Protein AF-A0A8T4ZFT3-F1 (afdb_monomer)

Sequence (222 aa):
MSFSDVLRREADRIWQAIFHHPFILELSDGTLPLEKFKFYIRQDYIFLHEFCRALAVSGSKVEDQKELKQFSEFLYNTVNVEVESEEELANMLGMSPSELREAKPSPTNYAYTRHLLASAYADSVGGFMASIMPCVQSYMEIGERLKSSINLRRNPIYERWASTYWGKEYSELVYRRRTMLDALAEKAGEAELDLMRRRYIISSKYEFMFWEMAYNLEEWPI

Radius of gyration: 16.98 Å; Cα contacts (8 Å, |Δi|>4): 245; chains: 1; bounding box: 42×42×48 Å

Nearest PDB structures (foldseek):
  1udd-assembly1_D  TM=9.424E-01  e=2.523E-14  Pyrococcus horikoshii OT3
  2gm7-assembly1_C  TM=9.405E-01  e=9.013E-14  Pyrobaculum aerophilum str. IM2
  3ibx-assembly1_A-2  TM=9.527E-01  e=6.368E-13  Helicobacter pylori
  2rd3-assembly1_A  TM=9.593E-01  e=1.897E-12  unclassified
  3mvu-assembly1_A  TM=9.288E-01  e=7.765E-12  Ruegeria sp. TM1040

Mean predicted aligned error: 2.62 Å

Foldseek 3Di:
DFLLVVLCVVQVVLLVLLLPPPLLVCLLQVNQPLQLVLLLLLLVLVLLVLVLVLLVLQLVQDDDPVVNVLSVVVSCCSVPPVNVLSVVLNVVSVHDPVNSVPDDHFPLSVVLSVLLNCQSNPHHSLLNLLLCLLVLVSLLVSLVVSVPRPNSVVPPSSCSVSVVNPDPVSVVSSVVSSVVSRVVVVVDDPVNSVSSSVSNNVNSNSSSVSSVCSSVVGHDPD

Structure (mmCIF, N/CA/C/O backbone):
data_AF-A0A8T4ZFT3-F1
#
_entry.id   AF-A0A8T4ZFT3-F1
#
loop_
_atom_site.group_PDB
_atom_site.id
_atom_site.type_symbol
_atom_site.label_atom_id
_atom_site.label_alt_id
_atom_site.label_comp_id
_atom_site.label_asym_id
_atom_site.label_entity_id
_atom_site.label_seq_id
_atom_site.pdbx_PDB_ins_code
_atom_site.Cartn_x
_atom_site.Cartn_y
_atom_site.Cartn_z
_atom_site.occupancy
_atom_site.B_iso_or_equiv
_atom_site.auth_seq_id
_atom_site.auth_comp_id
_atom_site.auth_asym_id
_atom_site.auth_atom_id
_atom_site.pdbx_PDB_model_num
ATOM 1 N N . MET A 1 1 ? 0.750 13.247 -21.156 1.00 82.50 1 MET A N 1
ATOM 2 C CA . MET A 1 1 ? 0.160 12.462 -20.054 1.00 82.50 1 MET A CA 1
ATOM 3 C C . MET A 1 1 ? 1.204 11.436 -19.683 1.00 82.50 1 MET A C 1
ATOM 5 O O . MET A 1 1 ? 1.696 10.792 -20.606 1.00 82.50 1 MET A O 1
ATOM 9 N N . SER A 1 2 ? 1.633 11.382 -18.423 1.00 96.75 2 SER A N 1
ATOM 10 C CA . SER A 1 2 ? 2.673 10.427 -18.024 1.00 96.75 2 SER A CA 1
ATOM 11 C C . SER A 1 2 ? 2.116 9.000 -17.997 1.00 96.75 2 SER A C 1
ATOM 13 O O . SER A 1 2 ? 0.903 8.799 -18.111 1.00 96.75 2 SER A O 1
ATOM 15 N N . PHE A 1 3 ? 2.976 7.988 -17.887 1.00 98.31 3 PHE A N 1
ATOM 16 C CA . PHE A 1 3 ? 2.511 6.603 -17.845 1.00 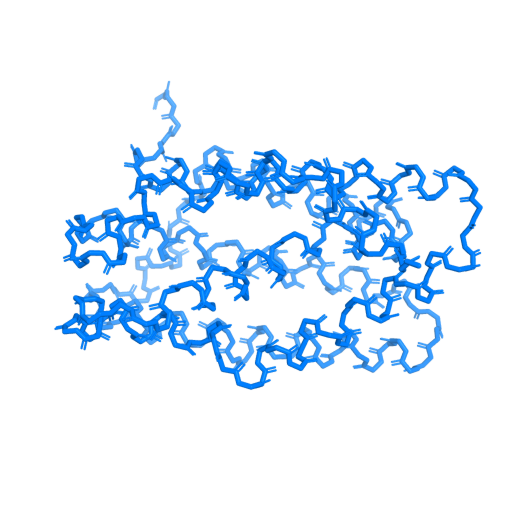98.31 3 PHE A CA 1
ATOM 17 C C . PHE A 1 3 ? 1.695 6.331 -16.573 1.00 98.31 3 PHE A C 1
ATOM 19 O O . PHE A 1 3 ? 0.639 5.707 -16.637 1.00 98.31 3 PHE A O 1
ATOM 26 N N . SER A 1 4 ? 2.104 6.888 -15.434 1.00 98.00 4 SER A N 1
ATOM 27 C CA . SER A 1 4 ? 1.370 6.825 -14.171 1.00 98.00 4 SER A CA 1
ATOM 28 C C . SER A 1 4 ? -0.022 7.465 -14.268 1.00 98.00 4 SER A C 1
ATOM 30 O O . SER A 1 4 ? -0.979 6.905 -13.730 1.00 98.00 4 SER A O 1
ATOM 32 N N . ASP A 1 5 ? -0.181 8.565 -15.018 1.00 98.00 5 ASP A N 1
ATOM 33 C CA . ASP A 1 5 ? -1.502 9.146 -15.312 1.00 98.00 5 ASP A CA 1
ATOM 34 C C . ASP A 1 5 ? -2.380 8.193 -16.144 1.00 98.00 5 ASP A C 1
ATOM 36 O O . ASP A 1 5 ? -3.580 8.069 -15.890 1.00 98.00 5 ASP A O 1
ATOM 40 N N . VAL A 1 6 ? -1.795 7.515 -17.144 1.00 98.44 6 VAL A N 1
ATOM 41 C CA . VAL A 1 6 ? -2.502 6.519 -17.971 1.00 98.44 6 VAL A CA 1
ATOM 42 C C . VAL A 1 6 ? -3.022 5.385 -17.089 1.00 98.44 6 VAL A C 1
ATOM 44 O O . VAL A 1 6 ? -4.218 5.100 -17.121 1.00 98.44 6 VAL A O 1
ATOM 47 N N . LEU A 1 7 ? -2.159 4.797 -16.255 1.00 98.56 7 LEU A N 1
ATOM 48 C CA . LEU A 1 7 ? -2.522 3.707 -15.344 1.00 98.56 7 LEU A CA 1
ATOM 49 C C . LEU A 1 7 ? -3.657 4.102 -14.394 1.00 98.56 7 LEU A C 1
ATOM 51 O O . LEU A 1 7 ? -4.650 3.383 -14.262 1.00 98.56 7 LEU A O 1
ATOM 55 N N . ARG A 1 8 ? -3.546 5.281 -13.773 1.00 98.38 8 ARG A N 1
ATOM 56 C CA . ARG A 1 8 ? -4.569 5.806 -12.863 1.00 98.38 8 ARG A CA 1
ATOM 57 C C . ARG A 1 8 ? -5.912 6.010 -13.563 1.00 98.38 8 ARG A C 1
ATOM 59 O O . ARG A 1 8 ? -6.959 5.750 -12.966 1.00 98.38 8 ARG A O 1
ATOM 66 N N . ARG A 1 9 ? -5.895 6.472 -14.817 1.00 98.38 9 ARG A N 1
ATOM 67 C CA . ARG A 1 9 ? -7.103 6.654 -15.632 1.00 98.38 9 ARG A CA 1
ATOM 68 C C . ARG A 1 9 ? -7.735 5.319 -16.020 1.00 98.38 9 ARG A C 1
ATOM 70 O O . ARG A 1 9 ? -8.953 5.191 -15.964 1.00 98.38 9 ARG A O 1
ATOM 77 N N . GLU A 1 10 ? -6.933 4.326 -16.391 1.00 98.50 10 GLU A N 1
ATOM 78 C CA . GLU A 1 10 ? -7.413 2.974 -16.706 1.00 98.50 10 GLU A CA 1
ATOM 79 C C . GLU A 1 10 ? -8.045 2.290 -15.481 1.00 98.50 10 GLU A C 1
ATOM 81 O O . GLU A 1 10 ? -9.042 1.578 -15.609 1.00 98.50 10 GLU A O 1
ATOM 86 N N . ALA A 1 11 ? -7.515 2.552 -14.284 1.00 98.56 11 ALA A N 1
ATOM 87 C CA . ALA A 1 11 ? -8.040 2.026 -13.027 1.00 98.56 11 ALA A CA 1
ATOM 88 C C . ALA A 1 11 ? -9.233 2.816 -12.458 1.00 98.56 11 ALA A C 1
ATOM 90 O O . ALA A 1 11 ? -9.761 2.431 -11.413 1.00 98.56 11 ALA A O 1
ATOM 91 N N . ASP A 1 12 ? -9.681 3.897 -13.110 1.00 98.44 12 ASP A N 1
ATOM 92 C CA . ASP A 1 12 ? -10.567 4.886 -12.485 1.00 98.44 12 ASP A CA 1
ATOM 93 C C . ASP A 1 12 ? -11.855 4.283 -11.926 1.00 98.44 12 ASP A C 1
ATOM 95 O O . ASP A 1 12 ? -12.217 4.567 -10.790 1.00 98.44 12 ASP A O 1
ATOM 99 N N . ARG A 1 13 ? -12.491 3.354 -12.647 1.00 98.62 13 ARG A N 1
ATOM 100 C CA . ARG A 1 13 ? -13.700 2.676 -12.155 1.00 98.62 13 ARG A CA 1
ATOM 101 C C . ARG A 1 13 ? -13.488 1.978 -10.804 1.00 98.62 13 ARG A C 1
ATOM 103 O O . ARG A 1 13 ? -14.393 1.986 -9.975 1.00 98.62 13 ARG A O 1
ATOM 110 N N . ILE A 1 14 ? -12.325 1.362 -10.591 1.00 98.75 14 ILE A N 1
ATOM 111 C CA . ILE A 1 14 ? -11.994 0.674 -9.335 1.00 98.75 14 ILE A CA 1
ATOM 112 C C . ILE A 1 14 ? -11.744 1.708 -8.234 1.00 98.75 14 ILE A C 1
ATOM 114 O O . ILE A 1 14 ? -12.243 1.566 -7.124 1.00 98.75 14 ILE A O 1
ATOM 118 N N . TRP A 1 15 ? -11.038 2.787 -8.559 1.00 98.56 15 TRP A N 1
ATOM 119 C CA . TRP A 1 15 ? -10.732 3.859 -7.616 1.00 98.56 15 TRP A CA 1
ATOM 120 C C . TRP A 1 15 ? -11.981 4.617 -7.172 1.00 98.56 15 TRP A C 1
ATOM 122 O O . TRP A 1 15 ? -12.141 4.899 -5.990 1.00 98.56 15 TRP A O 1
ATOM 132 N N . GLN A 1 16 ? -12.925 4.866 -8.083 1.00 98.62 16 GLN A N 1
ATOM 133 C CA . GLN A 1 16 ? -14.234 5.394 -7.707 1.00 98.62 16 GLN A CA 1
ATOM 134 C C . GLN A 1 16 ? -14.965 4.442 -6.754 1.00 98.62 16 GLN A C 1
ATOM 136 O O . GLN A 1 16 ? -15.569 4.915 -5.797 1.00 98.62 16 GLN A O 1
ATOM 141 N N . ALA A 1 17 ? -14.882 3.123 -6.954 1.00 98.69 17 ALA A N 1
ATOM 142 C CA . ALA A 1 17 ? -15.471 2.166 -6.017 1.00 98.69 17 ALA A CA 1
ATOM 143 C C . ALA A 1 17 ? -14.799 2.219 -4.633 1.00 98.69 17 ALA A C 1
ATOM 145 O O . ALA A 1 17 ? -15.505 2.179 -3.632 1.00 98.69 17 ALA A O 1
ATOM 146 N N . ILE A 1 18 ? -13.473 2.390 -4.570 1.00 98.62 18 ILE A N 1
ATOM 147 C CA . ILE A 1 18 ? -12.732 2.602 -3.315 1.00 98.62 18 ILE A CA 1
ATOM 148 C C . ILE A 1 18 ? -13.229 3.864 -2.597 1.00 98.62 18 ILE A C 1
ATOM 150 O O . ILE A 1 18 ? -13.574 3.813 -1.421 1.00 98.62 18 ILE A O 1
ATOM 154 N N . PHE A 1 19 ? -13.323 4.994 -3.301 1.00 98.19 19 PHE A N 1
ATOM 155 C CA . PHE A 1 19 ? -13.727 6.267 -2.689 1.00 98.19 19 PHE A CA 1
ATOM 156 C C . PHE A 1 19 ? -15.165 6.276 -2.169 1.00 98.19 19 PHE A C 1
ATOM 158 O O . PHE A 1 19 ? -15.464 7.009 -1.231 1.00 98.19 19 PHE A O 1
ATOM 165 N N . HIS A 1 20 ? -16.045 5.479 -2.773 1.00 98.38 20 HIS A N 1
ATOM 166 C CA . HIS A 1 20 ? -17.440 5.337 -2.352 1.00 98.38 20 HIS A CA 1
ATOM 167 C C . HIS A 1 20 ? -17.669 4.093 -1.483 1.00 98.38 20 HIS A C 1
ATOM 169 O O . HIS A 1 20 ? -18.816 3.742 -1.206 1.00 98.38 20 HIS A O 1
ATOM 175 N N . HIS A 1 21 ? -16.603 3.408 -1.064 1.00 98.81 21 HIS A N 1
ATOM 176 C CA . HIS A 1 21 ? -16.721 2.212 -0.248 1.00 98.81 21 HIS A CA 1
ATOM 177 C C . HIS A 1 21 ? -17.250 2.571 1.156 1.00 98.81 21 HIS A C 1
ATOM 179 O O . HIS A 1 21 ? -16.766 3.544 1.748 1.00 98.81 21 HIS A O 1
ATOM 185 N N . PRO A 1 22 ? -18.185 1.789 1.737 1.00 98.75 22 PRO A N 1
ATOM 186 C CA . PRO A 1 22 ? -18.773 2.078 3.048 1.00 98.75 22 PRO A CA 1
ATOM 187 C C . PRO A 1 22 ? -17.747 2.323 4.155 1.00 98.75 22 PRO A C 1
ATOM 189 O O . PRO A 1 22 ? -17.917 3.243 4.944 1.00 98.75 22 PRO A O 1
ATOM 192 N N . PHE A 1 23 ? -16.637 1.576 4.164 1.00 98.75 23 PHE A N 1
ATOM 193 C CA . PHE A 1 23 ? -15.545 1.797 5.119 1.00 98.75 23 PHE A CA 1
ATOM 194 C C . PHE A 1 23 ? -15.033 3.248 5.098 1.00 98.75 23 PHE A C 1
ATOM 196 O O . PHE A 1 23 ? -14.901 3.862 6.151 1.00 98.75 23 PHE A O 1
ATOM 203 N N . ILE A 1 24 ? -14.779 3.811 3.911 1.00 98.31 24 ILE A N 1
ATOM 204 C CA . ILE A 1 24 ? -14.227 5.165 3.748 1.00 98.31 24 ILE A CA 1
ATOM 205 C C . ILE A 1 24 ? -15.272 6.228 4.092 1.00 98.31 24 ILE A C 1
ATOM 207 O O . ILE A 1 24 ? -14.959 7.209 4.768 1.00 98.31 24 ILE A O 1
ATOM 211 N N . LEU A 1 25 ? -16.518 6.029 3.655 1.00 98.31 25 LEU A N 1
ATOM 212 C CA . LEU A 1 25 ? -17.609 6.967 3.924 1.00 98.31 25 LEU A CA 1
ATOM 213 C C . LEU A 1 25 ? -17.939 7.025 5.420 1.00 98.31 25 LEU A C 1
ATOM 215 O O . LEU A 1 25 ? -17.994 8.106 5.999 1.00 98.31 25 LEU A O 1
ATOM 219 N N . GLU A 1 26 ? -18.070 5.874 6.077 1.00 98.44 26 GLU A N 1
ATOM 220 C CA . GLU A 1 26 ? -18.332 5.807 7.517 1.00 98.44 26 GLU A CA 1
ATOM 221 C C . GLU A 1 26 ? -17.138 6.304 8.347 1.00 98.44 26 GLU A C 1
ATOM 223 O O . GLU A 1 26 ? -17.333 6.908 9.405 1.00 98.44 26 GLU A O 1
ATOM 228 N N . LEU A 1 27 ? -15.898 6.102 7.877 1.00 97.69 27 LEU A N 1
ATOM 229 C CA . LEU A 1 27 ? -14.704 6.683 8.500 1.00 97.69 27 LEU A CA 1
ATOM 230 C C . LEU A 1 27 ? -14.756 8.215 8.429 1.00 97.69 27 LEU A C 1
ATOM 232 O O . LEU A 1 27 ? -14.559 8.888 9.443 1.00 97.69 27 LEU A O 1
ATOM 236 N N . SER A 1 28 ? -15.078 8.762 7.250 1.00 97.19 28 SER A N 1
ATOM 237 C CA . SER A 1 28 ? -15.286 10.199 7.038 1.00 97.19 28 SER A CA 1
ATOM 238 C C . SER A 1 28 ? -16.370 10.755 7.958 1.00 97.19 28 SER A C 1
ATOM 240 O O . SER A 1 28 ? -16.197 11.819 8.551 1.00 97.19 28 SER A O 1
ATOM 242 N N . ASP A 1 29 ? -17.476 10.037 8.113 1.00 96.88 29 ASP A N 1
ATOM 243 C CA . ASP A 1 29 ? -18.600 10.465 8.943 1.00 96.88 29 ASP A CA 1
ATOM 244 C C . ASP A 1 29 ? -18.379 10.216 10.441 1.00 96.88 29 ASP A C 1
ATOM 246 O O . ASP A 1 29 ? -19.199 10.630 11.261 1.00 96.88 29 ASP A O 1
ATOM 250 N N . GLY A 1 30 ? -17.270 9.577 10.824 1.00 96.12 30 GLY A N 1
ATOM 251 C CA . GLY A 1 30 ? -16.967 9.221 12.210 1.00 96.12 30 GLY A CA 1
ATOM 252 C C . GLY A 1 30 ? -17.878 8.128 12.780 1.00 96.12 30 GLY A C 1
ATOM 253 O O . GLY A 1 30 ? -17.922 7.953 13.996 1.00 96.12 30 GLY A O 1
ATOM 254 N N . THR A 1 31 ? -18.605 7.410 11.923 1.00 97.75 31 THR A N 1
ATOM 255 C CA . THR A 1 31 ? -19.608 6.397 12.286 1.00 97.75 31 THR A CA 1
ATOM 256 C C . THR A 1 31 ? -19.119 4.964 12.100 1.00 97.75 31 THR A C 1
ATOM 258 O O . THR A 1 31 ? -19.782 4.047 12.587 1.00 97.75 31 THR A O 1
ATOM 261 N N . LEU A 1 32 ? -17.959 4.763 11.459 1.00 98.56 32 LEU A N 1
ATOM 262 C CA . LEU A 1 32 ? -17.368 3.438 11.260 1.00 98.56 32 LEU A CA 1
ATOM 263 C C . LEU A 1 32 ? -17.263 2.706 12.608 1.00 98.56 32 LEU A C 1
ATOM 265 O O . LEU A 1 32 ? -16.676 3.257 13.547 1.00 98.56 32 LEU A O 1
ATOM 269 N N . PRO A 1 33 ? -17.784 1.472 12.734 1.00 98.38 33 PRO A N 1
ATOM 270 C CA . PRO A 1 33 ? -17.611 0.680 13.942 1.00 98.38 33 PRO A CA 1
ATOM 271 C C . PRO A 1 33 ? -16.133 0.454 14.270 1.00 98.38 33 PRO A C 1
ATOM 273 O O . PRO A 1 33 ? -15.362 -0.013 13.429 1.00 98.38 33 PRO A O 1
ATOM 276 N N . LEU A 1 34 ? -15.752 0.719 15.522 1.00 97.38 34 LEU A N 1
ATOM 277 C CA . LEU A 1 34 ? -14.355 0.662 15.959 1.00 97.38 34 LEU A CA 1
ATOM 278 C C . LEU A 1 34 ? -13.705 -0.711 15.723 1.00 97.38 34 LEU A C 1
ATOM 280 O O . LEU A 1 34 ? -12.522 -0.776 15.411 1.00 97.38 34 LEU A O 1
ATOM 284 N N . GLU A 1 35 ? -14.463 -1.805 15.823 1.00 98.06 35 GLU A N 1
ATOM 285 C CA . GLU A 1 35 ? -13.936 -3.154 15.573 1.00 98.06 35 GLU A CA 1
ATOM 286 C C . GLU A 1 35 ? -13.509 -3.373 14.114 1.00 98.06 35 GLU A C 1
ATOM 288 O O . GLU A 1 35 ? -12.498 -4.028 13.874 1.00 98.06 35 GLU A O 1
ATOM 293 N N . LYS A 1 36 ? -14.196 -2.756 13.139 1.00 98.62 36 LYS A N 1
ATOM 294 C CA . LYS A 1 36 ? -13.773 -2.779 11.726 1.00 98.62 36 LYS A CA 1
ATOM 295 C C . LYS A 1 36 ? -12.468 -2.017 11.533 1.00 98.62 36 LYS A C 1
ATOM 297 O O . LYS A 1 36 ? -11.583 -2.475 10.817 1.00 98.62 36 LYS A O 1
ATOM 302 N N . PHE A 1 37 ? -12.322 -0.886 12.222 1.00 98.38 37 PHE A N 1
ATOM 303 C CA . PHE A 1 37 ? -11.084 -0.115 12.191 1.00 98.38 37 PHE A CA 1
ATOM 304 C C . PHE A 1 37 ? -9.925 -0.865 12.862 1.00 98.38 37 PHE A C 1
ATOM 306 O O . PHE A 1 37 ? -8.852 -0.980 12.284 1.00 98.38 37 PHE A O 1
ATOM 313 N N . LYS A 1 38 ? -10.139 -1.471 14.036 1.00 98.00 38 LYS A N 1
ATOM 314 C CA . LYS A 1 38 ? -9.130 -2.325 14.685 1.00 98.00 38 LYS A CA 1
ATOM 315 C C . LYS A 1 38 ? -8.720 -3.502 13.806 1.00 98.00 38 LYS A C 1
ATOM 317 O O . LYS A 1 38 ? -7.540 -3.829 13.746 1.00 98.00 38 LYS A O 1
ATOM 322 N N . PHE A 1 39 ? -9.679 -4.141 13.136 1.00 98.38 39 PHE A N 1
ATOM 323 C CA . PHE A 1 39 ? -9.387 -5.210 12.187 1.00 98.38 39 PHE A CA 1
ATOM 324 C C . PHE A 1 39 ? -8.515 -4.705 11.035 1.00 98.38 39 PHE A C 1
ATOM 326 O O . PHE A 1 39 ? -7.507 -5.339 10.733 1.00 98.38 39 PHE A O 1
ATOM 333 N N . TYR A 1 40 ? -8.864 -3.557 10.442 1.00 98.56 40 TYR A N 1
ATOM 334 C CA . TYR A 1 40 ? -8.059 -2.905 9.409 1.00 98.56 40 TYR A CA 1
ATOM 335 C C . TYR A 1 40 ? -6.608 -2.704 9.878 1.00 98.56 40 TYR A C 1
ATOM 337 O O . TYR A 1 40 ? -5.708 -3.215 9.224 1.00 98.56 40 TYR A O 1
ATOM 345 N N . ILE A 1 41 ? -6.389 -2.095 11.050 1.00 97.81 41 ILE A N 1
ATOM 346 C CA . ILE A 1 41 ? -5.046 -1.825 11.604 1.00 97.81 41 ILE A CA 1
ATOM 347 C C . ILE A 1 41 ? -4.231 -3.115 11.795 1.00 97.81 41 ILE A C 1
ATOM 349 O O . ILE A 1 41 ? -3.056 -3.191 11.448 1.00 97.81 41 ILE A O 1
ATOM 353 N N . ARG A 1 42 ? -4.854 -4.194 12.293 1.00 97.62 42 ARG A N 1
ATOM 354 C CA . ARG A 1 42 ? -4.172 -5.498 12.420 1.00 97.62 42 ARG A CA 1
ATOM 355 C C . ARG A 1 42 ? -3.741 -6.049 11.061 1.00 97.62 42 ARG A C 1
ATOM 357 O O . ARG A 1 42 ? -2.659 -6.617 10.947 1.00 97.62 42 ARG A O 1
ATOM 364 N N . GLN A 1 43 ? -4.598 -5.936 10.048 1.00 98.50 43 GLN A N 1
ATOM 365 C CA . GLN A 1 43 ? -4.284 -6.425 8.708 1.00 98.50 43 GLN A CA 1
ATOM 366 C C . GLN A 1 43 ? -3.242 -5.541 8.014 1.00 98.50 43 GLN A C 1
ATOM 368 O O . GLN A 1 43 ? -2.348 -6.078 7.359 1.00 98.50 43 GLN A O 1
ATOM 373 N N . ASP A 1 44 ? -3.310 -4.225 8.190 1.00 97.75 44 ASP A N 1
ATOM 374 C CA . ASP A 1 44 ? -2.356 -3.273 7.618 1.00 97.75 44 ASP A CA 1
ATOM 375 C C . ASP A 1 44 ? -0.959 -3.459 8.225 1.00 97.75 44 ASP A C 1
ATOM 377 O O . ASP A 1 44 ? 0.029 -3.542 7.501 1.00 97.75 44 ASP A O 1
ATOM 381 N N . TYR A 1 45 ? -0.872 -3.727 9.534 1.00 97.19 45 TYR A N 1
ATOM 382 C CA . TYR A 1 45 ? 0.379 -4.138 10.176 1.00 97.19 45 TYR A CA 1
ATOM 383 C C . TYR A 1 45 ? 1.020 -5.350 9.478 1.00 97.19 45 TYR A C 1
ATOM 385 O O . TYR A 1 45 ? 2.192 -5.312 9.099 1.00 97.19 45 TYR A O 1
ATOM 393 N N . ILE A 1 46 ? 0.255 -6.424 9.244 1.00 97.44 46 ILE A N 1
ATOM 394 C CA . ILE A 1 46 ? 0.751 -7.621 8.539 1.00 97.44 46 ILE A CA 1
ATOM 395 C C . ILE A 1 46 ? 1.166 -7.277 7.103 1.00 97.44 46 ILE A C 1
ATOM 397 O O . ILE A 1 46 ? 2.206 -7.747 6.629 1.00 97.44 46 ILE A O 1
ATOM 401 N N . PHE A 1 47 ? 0.366 -6.457 6.418 1.00 98.44 47 PHE A N 1
ATOM 402 C CA . PHE A 1 47 ? 0.639 -6.016 5.057 1.00 98.44 47 PHE A CA 1
ATOM 403 C C . PHE A 1 47 ? 1.977 -5.273 4.979 1.00 98.44 47 PHE A C 1
ATOM 405 O O . PHE A 1 47 ? 2.811 -5.638 4.151 1.00 98.44 47 PHE A O 1
ATOM 412 N N . LEU A 1 48 ? 2.235 -4.318 5.879 1.00 97.12 48 LEU A N 1
ATOM 413 C CA . LEU A 1 48 ? 3.470 -3.529 5.924 1.00 97.12 48 LEU A CA 1
ATOM 414 C C . LEU A 1 48 ? 4.721 -4.400 6.102 1.00 97.12 48 LEU A C 1
ATOM 416 O O . LEU A 1 48 ? 5.744 -4.146 5.461 1.00 97.12 48 LEU A O 1
ATOM 420 N N . HIS A 1 49 ? 4.656 -5.468 6.902 1.00 96.19 49 HIS A N 1
ATOM 421 C CA . HIS A 1 49 ? 5.782 -6.403 7.060 1.00 96.19 49 HIS A CA 1
ATOM 422 C C . HIS A 1 49 ? 6.111 -7.146 5.760 1.00 96.19 49 HIS A C 1
ATOM 424 O O . HIS A 1 49 ? 7.280 -7.263 5.378 1.00 96.19 49 HIS A O 1
ATOM 430 N N . GLU A 1 50 ? 5.098 -7.645 5.051 1.00 97.75 50 GLU A N 1
ATOM 431 C CA . GLU A 1 50 ? 5.294 -8.297 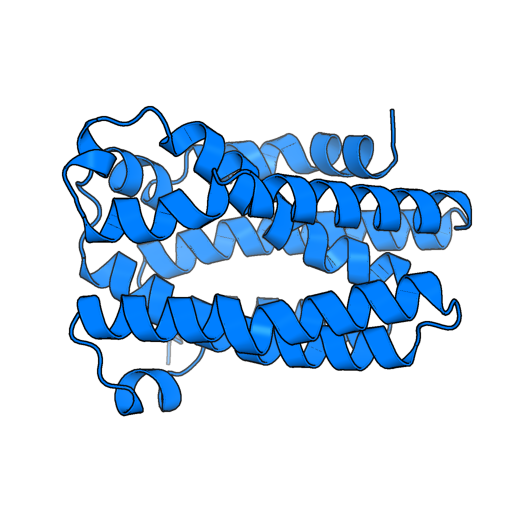3.749 1.00 97.75 50 GLU A CA 1
ATOM 432 C C . GLU A 1 50 ? 5.695 -7.280 2.666 1.00 97.75 50 GLU A C 1
ATOM 434 O O . GLU A 1 50 ? 6.535 -7.583 1.814 1.00 97.75 50 GLU A O 1
ATOM 439 N N . PHE A 1 51 ? 5.166 -6.057 2.735 1.00 98.12 51 PHE A N 1
ATOM 440 C CA . PHE A 1 51 ? 5.520 -4.942 1.861 1.00 98.12 51 PHE A CA 1
ATOM 441 C C . PHE A 1 51 ? 7.002 -4.579 1.994 1.00 98.12 51 PHE A C 1
ATOM 443 O O . PHE A 1 51 ? 7.706 -4.506 0.986 1.00 98.12 51 PHE A O 1
ATOM 450 N N . CYS A 1 52 ? 7.525 -4.473 3.221 1.00 97.75 52 CYS A N 1
ATOM 451 C CA . CYS A 1 52 ? 8.952 -4.270 3.489 1.00 97.75 52 CYS A CA 1
ATOM 452 C C . CYS A 1 52 ? 9.822 -5.364 2.854 1.00 97.75 52 CYS A C 1
ATOM 454 O O . CYS A 1 52 ? 10.853 -5.078 2.243 1.00 97.75 52 CYS A O 1
ATOM 456 N N . ARG A 1 53 ? 9.403 -6.632 2.953 1.00 98.12 53 ARG A N 1
ATOM 457 C CA . ARG A 1 53 ? 10.122 -7.752 2.322 1.00 98.12 53 ARG A CA 1
ATOM 458 C C . ARG A 1 53 ? 10.122 -7.623 0.802 1.00 98.12 53 ARG A C 1
ATOM 460 O O . ARG A 1 53 ? 11.168 -7.793 0.180 1.00 98.12 53 ARG A O 1
ATOM 467 N N . ALA A 1 54 ? 8.981 -7.282 0.209 1.00 98.38 54 ALA A N 1
ATOM 468 C CA . ALA A 1 54 ? 8.863 -7.082 -1.231 1.00 98.38 54 ALA A CA 1
ATOM 469 C C . ALA A 1 54 ? 9.723 -5.899 -1.720 1.00 98.38 54 ALA A C 1
ATOM 471 O O . ALA A 1 54 ? 10.431 -6.030 -2.721 1.00 98.38 54 ALA A O 1
ATOM 472 N N . LEU A 1 55 ? 9.749 -4.787 -0.973 1.00 97.69 55 LEU A N 1
ATOM 473 C CA . LEU A 1 55 ? 10.638 -3.649 -1.229 1.00 97.69 55 LEU A CA 1
ATOM 474 C C . LEU A 1 55 ? 12.112 -4.063 -1.204 1.00 97.69 55 LEU A C 1
ATOM 476 O O . LEU A 1 55 ? 12.854 -3.697 -2.111 1.00 97.69 55 LEU A O 1
ATOM 480 N N . ALA A 1 56 ? 12.536 -4.841 -0.204 1.00 97.94 56 ALA A N 1
ATOM 481 C CA . ALA A 1 56 ? 13.919 -5.304 -0.088 1.00 97.94 56 ALA A CA 1
ATOM 482 C C . ALA A 1 56 ? 14.327 -6.208 -1.265 1.00 97.94 56 ALA A C 1
ATOM 484 O O . ALA A 1 56 ? 15.387 -6.006 -1.860 1.00 97.94 56 ALA A O 1
ATOM 485 N N . VAL A 1 57 ? 13.466 -7.161 -1.640 1.00 98.31 57 VAL A N 1
ATOM 486 C CA . VAL A 1 57 ? 13.693 -8.059 -2.786 1.00 98.31 57 VAL A CA 1
ATOM 487 C C . VAL A 1 57 ? 13.753 -7.274 -4.096 1.00 98.31 57 VAL A C 1
ATOM 489 O O . VAL A 1 57 ? 14.627 -7.518 -4.924 1.00 98.31 57 VAL A O 1
ATOM 492 N N . SER A 1 58 ? 12.858 -6.306 -4.307 1.00 97.88 58 SER A N 1
ATOM 493 C CA . SER A 1 58 ? 12.933 -5.495 -5.522 1.00 97.88 58 SER A CA 1
ATOM 494 C C . SER A 1 58 ? 14.136 -4.558 -5.523 1.00 97.88 58 SER A C 1
ATOM 496 O O . SER A 1 58 ? 14.758 -4.376 -6.568 1.00 97.88 58 SER A O 1
ATOM 498 N N . GLY A 1 59 ? 14.486 -3.996 -4.366 1.00 96.88 59 GLY A N 1
ATOM 499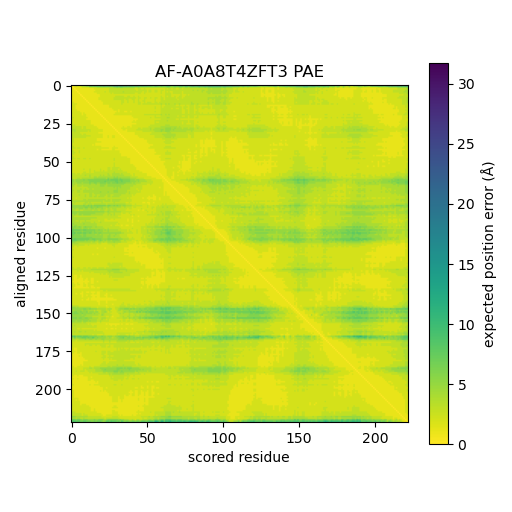 C CA . GLY A 1 59 ? 15.638 -3.118 -4.193 1.00 96.88 59 GLY A CA 1
ATOM 500 C C . GLY A 1 59 ? 16.957 -3.801 -4.552 1.00 96.88 59 GLY A C 1
ATOM 501 O O . GLY A 1 59 ? 17.821 -3.166 -5.148 1.00 96.88 59 GLY A O 1
ATOM 502 N N . SER A 1 60 ? 17.098 -5.107 -4.295 1.00 97.00 60 SER A N 1
ATOM 503 C CA . SER A 1 60 ? 18.312 -5.850 -4.664 1.00 97.00 60 SER A CA 1
ATOM 504 C C . SER A 1 60 ? 18.517 -6.012 -6.174 1.00 97.00 60 SER A C 1
ATOM 506 O O . SER A 1 60 ? 19.595 -6.423 -6.590 1.00 97.00 60 SER A O 1
ATOM 508 N N . LYS A 1 61 ? 17.496 -5.728 -6.994 1.00 96.38 61 LYS A N 1
ATOM 509 C CA . LYS A 1 61 ? 17.567 -5.772 -8.465 1.00 96.38 61 LYS A CA 1
ATOM 510 C C . LYS A 1 61 ? 17.883 -4.408 -9.091 1.00 96.38 61 LYS A C 1
ATOM 512 O O . LYS A 1 61 ? 17.954 -4.308 -10.311 1.00 96.38 61 LYS A O 1
ATOM 517 N N . VAL A 1 62 ? 17.998 -3.350 -8.287 1.00 95.19 62 VAL A N 1
ATOM 518 C CA . VAL A 1 62 ? 18.210 -1.987 -8.784 1.00 95.19 62 VAL A CA 1
ATOM 519 C C . VAL A 1 62 ? 19.691 -1.763 -9.087 1.00 95.19 62 VAL A C 1
ATOM 521 O O . VAL A 1 62 ? 20.530 -1.858 -8.195 1.00 95.19 62 VAL A O 1
ATOM 524 N N . GLU A 1 63 ? 20.006 -1.434 -10.339 1.00 91.69 63 GLU A N 1
ATOM 525 C CA . GLU A 1 63 ? 21.385 -1.195 -10.792 1.00 91.69 63 GLU A CA 1
ATOM 526 C C . GLU A 1 63 ? 21.799 0.282 -10.700 1.00 91.69 63 GLU A C 1
ATOM 528 O O . GLU A 1 63 ? 22.957 0.594 -10.419 1.00 91.69 63 GLU A O 1
ATOM 533 N N . ASP A 1 64 ? 20.862 1.211 -10.915 1.00 92.19 64 ASP A N 1
ATOM 534 C CA . ASP A 1 64 ? 21.139 2.645 -10.846 1.00 92.19 64 ASP A CA 1
ATOM 535 C C . ASP A 1 64 ? 21.263 3.116 -9.387 1.00 92.19 64 ASP A C 1
ATOM 537 O O . ASP A 1 64 ? 20.375 2.917 -8.556 1.00 92.19 64 ASP A O 1
ATOM 541 N N . GLN A 1 65 ? 22.366 3.794 -9.062 1.00 92.75 65 GLN A N 1
ATOM 542 C CA . GLN A 1 65 ? 22.661 4.210 -7.689 1.00 92.75 65 GLN A CA 1
ATOM 543 C C . GLN A 1 65 ? 21.625 5.196 -7.116 1.00 92.75 65 GLN A C 1
ATOM 545 O O . GLN A 1 65 ? 21.347 5.179 -5.912 1.00 92.75 65 GLN A O 1
ATOM 550 N N . LYS A 1 66 ? 21.049 6.072 -7.948 1.00 90.81 66 LYS A N 1
ATOM 551 C CA . LYS A 1 66 ? 20.035 7.043 -7.516 1.00 90.81 66 LYS A CA 1
ATOM 552 C C . LYS A 1 66 ? 18.707 6.341 -7.244 1.00 90.81 66 LYS A C 1
ATOM 554 O O . LYS A 1 66 ? 18.020 6.694 -6.285 1.00 90.81 66 LYS A O 1
ATOM 559 N N . GLU A 1 67 ? 18.340 5.364 -8.062 1.00 91.12 67 GLU A N 1
ATOM 560 C CA . GLU A 1 67 ? 17.176 4.503 -7.840 1.00 91.12 67 GLU A CA 1
ATOM 561 C C . GLU A 1 67 ? 17.359 3.643 -6.577 1.00 91.12 67 GLU A C 1
ATOM 563 O O . GLU A 1 67 ? 16.458 3.590 -5.738 1.00 91.12 67 GLU A O 1
ATOM 568 N N . LEU A 1 68 ? 18.551 3.073 -6.365 1.00 94.56 68 LEU A N 1
ATOM 569 C CA . LEU A 1 68 ? 18.864 2.263 -5.185 1.00 94.56 68 LEU A CA 1
ATOM 570 C C . LEU A 1 68 ? 18.752 3.086 -3.898 1.00 94.56 68 LEU A C 1
ATOM 572 O O . LEU A 1 68 ? 18.170 2.629 -2.917 1.00 94.56 68 LEU A O 1
ATOM 576 N N . LYS A 1 69 ? 19.247 4.332 -3.901 1.00 93.94 69 LYS A N 1
ATOM 577 C CA . LYS A 1 69 ? 19.080 5.251 -2.766 1.00 93.94 69 LYS A CA 1
ATOM 578 C C . LYS A 1 69 ? 17.601 5.489 -2.445 1.00 93.94 69 LYS A C 1
ATOM 580 O O . LYS A 1 69 ? 17.221 5.436 -1.281 1.00 93.94 69 LYS A O 1
ATOM 585 N N . GLN A 1 70 ? 16.766 5.707 -3.462 1.00 91.25 70 GLN A N 1
ATOM 586 C CA . GLN A 1 70 ? 15.329 5.927 -3.272 1.00 91.25 70 GLN A CA 1
ATOM 587 C C . GLN A 1 70 ? 14.606 4.699 -2.707 1.00 91.25 70 GLN A C 1
ATOM 589 O O . GLN A 1 70 ? 13.704 4.871 -1.886 1.00 91.25 70 GLN A O 1
ATOM 594 N N . PHE A 1 71 ? 14.992 3.490 -3.126 1.00 93.31 71 PHE A N 1
ATOM 595 C CA . PHE A 1 71 ? 14.475 2.230 -2.582 1.00 93.31 71 PHE A CA 1
ATOM 596 C C . PHE A 1 71 ? 14.905 2.014 -1.130 1.00 93.31 71 PHE A C 1
ATOM 598 O O . PHE A 1 71 ? 14.067 1.692 -0.292 1.00 93.31 71 PHE A O 1
ATOM 605 N N . SER A 1 72 ? 16.179 2.252 -0.816 1.00 94.69 72 SER A N 1
ATOM 606 C CA . SER A 1 72 ? 16.700 2.158 0.552 1.00 94.69 72 SER A CA 1
ATOM 607 C C . SER A 1 72 ? 16.008 3.141 1.494 1.00 94.69 72 SER A C 1
ATOM 609 O O . SER A 1 72 ? 15.603 2.755 2.586 1.00 94.69 72 SER A O 1
ATOM 611 N N . GLU A 1 73 ? 15.810 4.391 1.062 1.00 93.94 73 GLU A N 1
ATOM 612 C CA . GLU A 1 73 ? 15.027 5.380 1.812 1.00 93.94 73 GLU A CA 1
ATOM 613 C C . GLU A 1 73 ? 13.570 4.938 1.981 1.00 93.94 73 GLU A C 1
ATOM 615 O O . GLU A 1 73 ? 12.989 5.158 3.039 1.00 93.94 73 GLU A O 1
ATOM 620 N N . PHE A 1 74 ? 12.971 4.304 0.963 1.00 94.06 74 PHE A N 1
ATOM 621 C CA . PHE A 1 74 ? 11.601 3.809 1.070 1.00 94.06 74 PHE A CA 1
ATOM 622 C C . PHE A 1 74 ? 11.488 2.726 2.137 1.00 94.06 74 PHE A C 1
ATOM 624 O O . PHE A 1 74 ? 10.705 2.865 3.067 1.00 94.06 74 PHE A O 1
ATOM 631 N N . LEU A 1 75 ? 12.314 1.687 2.025 1.00 96.06 75 LEU A N 1
ATOM 632 C CA . LEU A 1 75 ? 12.325 0.585 2.974 1.00 96.06 75 LEU A CA 1
ATOM 633 C C . LEU A 1 75 ? 12.600 1.087 4.392 1.00 96.06 75 LEU A C 1
ATOM 635 O O . LEU A 1 75 ? 11.907 0.694 5.323 1.00 96.06 75 LEU A O 1
ATOM 639 N N . TYR A 1 76 ? 13.579 1.981 4.550 1.00 95.31 76 TYR A N 1
ATOM 640 C CA . TYR A 1 76 ? 13.888 2.577 5.844 1.00 95.31 76 TYR A CA 1
ATOM 641 C C . TYR A 1 76 ? 12.679 3.310 6.435 1.00 95.31 76 TYR A C 1
ATOM 643 O O . TYR A 1 76 ? 12.351 3.078 7.596 1.00 95.31 76 TYR A O 1
ATOM 651 N N . ASN A 1 77 ? 12.003 4.155 5.654 1.00 92.88 77 ASN A N 1
ATOM 652 C CA . ASN A 1 77 ? 10.845 4.906 6.137 1.00 92.88 77 ASN A CA 1
ATOM 653 C C . ASN A 1 77 ? 9.656 3.992 6.450 1.00 92.88 77 ASN A C 1
ATOM 655 O O . ASN A 1 77 ? 9.018 4.172 7.480 1.00 92.88 77 ASN A O 1
ATOM 659 N N . THR A 1 78 ? 9.374 2.983 5.625 1.00 93.81 78 THR A N 1
ATOM 660 C CA . THR A 1 78 ? 8.286 2.044 5.925 1.00 93.81 78 THR A CA 1
ATOM 661 C C . THR A 1 78 ? 8.572 1.282 7.223 1.00 93.81 78 THR A C 1
ATOM 663 O O . THR A 1 78 ? 7.708 1.217 8.090 1.00 93.81 78 THR A O 1
ATOM 666 N N . VAL A 1 79 ? 9.799 0.785 7.422 1.00 93.25 79 VAL A N 1
ATOM 667 C CA . VAL A 1 79 ? 10.166 0.031 8.637 1.00 93.25 79 VAL A CA 1
ATOM 668 C C . VAL A 1 79 ? 10.184 0.902 9.895 1.00 93.25 79 VAL A C 1
ATOM 670 O O . VAL A 1 79 ? 9.689 0.469 10.925 1.00 93.25 79 VAL A O 1
ATOM 673 N N . ASN A 1 80 ? 10.784 2.093 9.838 1.00 91.56 80 ASN A N 1
ATOM 674 C CA . ASN A 1 80 ? 11.075 2.888 11.041 1.00 91.56 80 ASN A CA 1
ATOM 675 C C . ASN A 1 80 ? 10.098 4.049 11.262 1.00 91.56 80 ASN A C 1
ATOM 677 O O . ASN A 1 80 ? 10.236 4.771 12.237 1.00 91.56 80 ASN A O 1
ATOM 681 N N . VAL A 1 81 ? 9.165 4.299 10.342 1.00 89.12 81 VAL A N 1
ATOM 682 C CA . VAL A 1 81 ? 8.192 5.394 10.478 1.00 89.12 81 VAL A CA 1
ATOM 683 C C . VAL A 1 81 ? 6.776 4.864 10.336 1.00 89.12 81 VAL A C 1
ATOM 685 O O . VAL A 1 81 ? 5.968 5.058 11.237 1.00 89.12 81 VAL A O 1
ATOM 688 N N . GLU A 1 82 ? 6.461 4.178 9.235 1.00 92.19 82 GLU A N 1
ATOM 689 C CA . GLU A 1 82 ? 5.088 3.707 8.996 1.00 92.19 82 GLU A CA 1
ATOM 690 C C . GLU A 1 82 ? 4.705 2.582 9.967 1.00 92.19 82 GLU A C 1
ATOM 692 O O . GLU A 1 82 ? 3.678 2.687 10.630 1.00 92.19 82 GLU A O 1
ATOM 697 N N . VAL A 1 83 ? 5.553 1.559 10.133 1.00 91.62 83 VAL A N 1
ATOM 698 C CA . VAL A 1 83 ? 5.291 0.464 11.088 1.00 91.62 83 VAL A CA 1
ATOM 699 C C . VAL A 1 83 ? 5.240 0.971 12.534 1.00 91.62 83 VAL A C 1
ATOM 701 O O . VAL A 1 83 ? 4.347 0.570 13.275 1.00 91.62 83 VAL A O 1
ATOM 704 N N . GLU A 1 84 ? 6.134 1.881 12.939 1.00 91.06 84 GLU A N 1
ATOM 705 C CA . GLU A 1 84 ? 6.098 2.471 14.289 1.00 91.06 84 GLU A CA 1
ATOM 706 C C . GLU A 1 84 ? 4.810 3.281 14.519 1.00 91.06 84 GLU A C 1
ATOM 708 O O . GLU A 1 84 ? 4.156 3.132 15.551 1.00 91.06 84 GLU A O 1
ATOM 713 N N . SER A 1 85 ? 4.391 4.085 13.535 1.00 90.94 85 SER A N 1
ATOM 714 C CA . SER A 1 85 ? 3.130 4.833 13.596 1.00 90.94 85 SER A CA 1
ATOM 715 C C . SER A 1 85 ? 1.911 3.907 13.690 1.00 90.94 85 SER A C 1
ATOM 717 O O . SER A 1 85 ? 0.937 4.244 14.368 1.00 90.94 85 SER A O 1
ATOM 719 N N . GLU A 1 86 ? 1.948 2.754 13.022 1.00 92.75 86 GLU A N 1
ATOM 720 C CA . GLU A 1 86 ? 0.885 1.750 13.086 1.00 92.75 86 GLU A CA 1
ATOM 721 C C . GLU A 1 86 ? 0.819 1.098 14.478 1.00 92.75 86 GLU A C 1
ATOM 723 O O . GLU A 1 86 ? -0.264 0.936 15.043 1.00 92.75 86 GLU A O 1
ATOM 728 N N . GLU A 1 87 ? 1.971 0.800 15.090 1.00 93.69 87 GLU A N 1
ATOM 729 C CA . GLU A 1 87 ? 2.057 0.282 16.462 1.00 93.69 87 GLU A CA 1
ATOM 730 C C . GLU A 1 87 ? 1.566 1.305 17.503 1.00 93.69 87 GLU A C 1
ATOM 732 O O . GLU A 1 87 ? 0.845 0.942 18.440 1.00 93.69 87 GLU A O 1
ATOM 737 N N . GLU A 1 88 ? 1.883 2.592 17.331 1.00 92.88 88 GLU A N 1
ATOM 738 C CA . GLU A 1 88 ? 1.341 3.675 18.162 1.00 92.88 88 GLU A CA 1
ATOM 739 C C . GLU A 1 88 ? -0.188 3.751 18.067 1.00 92.88 88 GLU A C 1
ATOM 741 O O . GLU A 1 88 ? -0.881 3.818 19.089 1.00 92.88 88 GLU A O 1
ATOM 746 N N . LEU A 1 89 ? -0.728 3.720 16.845 1.00 94.62 89 LEU A N 1
ATOM 747 C CA . LEU A 1 89 ? -2.167 3.788 16.603 1.00 94.62 89 LEU A CA 1
ATOM 748 C C . LEU A 1 89 ? -2.891 2.553 17.158 1.00 94.62 89 LEU A C 1
ATOM 750 O O . LEU A 1 89 ? -3.954 2.673 17.773 1.00 94.62 89 LEU A O 1
ATOM 754 N N . ALA A 1 90 ? -2.292 1.374 17.015 1.00 95.44 90 ALA A N 1
ATOM 755 C CA . ALA A 1 90 ? -2.786 0.143 17.610 1.00 95.44 90 ALA A CA 1
ATOM 756 C C . ALA A 1 90 ? -2.828 0.209 19.146 1.00 95.44 90 ALA A C 1
ATOM 758 O O . ALA A 1 90 ? -3.826 -0.189 19.755 1.00 95.44 90 ALA A O 1
ATOM 759 N N . ASN A 1 91 ? -1.800 0.778 19.779 1.00 94.81 91 ASN A N 1
ATOM 760 C CA . ASN A 1 91 ? -1.776 0.993 21.225 1.00 94.81 91 ASN A CA 1
ATOM 761 C C . ASN A 1 91 ? -2.877 1.974 21.673 1.00 94.81 91 ASN A C 1
ATOM 763 O O . ASN A 1 91 ? -3.584 1.713 22.646 1.00 94.81 91 ASN A O 1
ATOM 767 N N . MET A 1 92 ? -3.110 3.060 20.923 1.00 93.94 92 MET A N 1
ATOM 768 C CA . MET A 1 92 ? -4.230 3.986 21.176 1.00 93.94 92 MET A CA 1
ATOM 769 C C . MET A 1 92 ? -5.603 3.301 21.091 1.00 93.94 92 MET A C 1
ATOM 771 O O . MET A 1 92 ? -6.549 3.714 21.762 1.00 93.94 92 MET A O 1
ATOM 775 N N . LEU A 1 93 ? -5.712 2.242 20.288 1.00 95.31 93 LEU A N 1
ATOM 776 C CA . LEU A 1 93 ? -6.901 1.398 20.155 1.00 95.31 93 LEU A CA 1
ATOM 777 C C . LEU A 1 93 ? -7.017 0.317 21.244 1.00 95.31 93 LEU A C 1
ATOM 779 O O . LEU A 1 93 ? -7.983 -0.454 21.238 1.00 95.31 93 LEU A O 1
ATOM 783 N N . GLY A 1 94 ? -6.062 0.257 22.175 1.00 95.44 94 GLY A N 1
ATOM 784 C CA . GLY A 1 94 ? -6.007 -0.732 23.249 1.00 95.44 94 GLY A CA 1
ATOM 785 C C . GLY A 1 94 ? -5.559 -2.119 22.790 1.00 95.44 94 GLY A C 1
ATOM 786 O O . GLY A 1 94 ? -5.872 -3.092 23.469 1.00 95.44 94 GLY A O 1
ATOM 787 N N . MET A 1 95 ? -4.875 -2.222 21.646 1.00 96.38 95 MET A N 1
ATOM 788 C CA . MET A 1 95 ? -4.289 -3.475 21.167 1.00 96.38 95 MET A CA 1
ATOM 789 C C . MET A 1 95 ? -2.861 -3.609 21.691 1.00 96.38 95 MET A C 1
ATOM 791 O O . MET A 1 95 ? -2.039 -2.702 21.567 1.00 96.38 95 MET A O 1
ATOM 795 N N . SER A 1 96 ? -2.562 -4.755 22.285 1.00 93.81 96 SER A N 1
ATOM 796 C CA . SER A 1 96 ? -1.234 -5.089 22.775 1.00 93.81 96 SER A CA 1
ATOM 797 C C . SER A 1 96 ? -0.273 -5.414 21.622 1.00 93.81 96 SER A C 1
ATOM 799 O O . SER A 1 96 ? -0.682 -5.958 20.592 1.00 93.81 96 SER A O 1
ATOM 801 N N . PRO A 1 97 ? 1.042 -5.197 21.805 1.00 91.88 97 PRO A N 1
ATOM 802 C CA . PRO A 1 97 ? 2.035 -5.605 20.813 1.00 91.88 97 PRO A CA 1
ATOM 803 C C . PRO A 1 97 ? 2.025 -7.113 20.510 1.00 91.88 97 PRO A C 1
ATOM 805 O O . PRO A 1 97 ? 2.385 -7.526 19.411 1.00 91.88 97 PRO A O 1
ATOM 808 N N . SER A 1 98 ? 1.636 -7.957 21.473 1.00 92.50 98 SER A N 1
ATOM 809 C CA . SER A 1 98 ? 1.456 -9.398 21.246 1.00 92.50 98 SER A CA 1
ATOM 810 C C . SER A 1 98 ? 0.292 -9.690 20.305 1.00 92.50 98 SER A C 1
ATOM 812 O O . SER A 1 98 ? 0.468 -10.482 19.387 1.00 92.50 98 SER A O 1
ATOM 814 N N . GLU A 1 99 ? -0.851 -9.016 20.472 1.00 91.94 99 GLU A N 1
ATOM 815 C CA . GLU A 1 99 ? -2.011 -9.197 19.587 1.00 91.94 99 GLU A CA 1
ATOM 816 C C . GLU A 1 99 ? -1.685 -8.834 18.134 1.00 91.94 99 GLU A C 1
ATOM 818 O O . GLU A 1 99 ? -2.126 -9.537 17.229 1.00 91.94 99 GLU A O 1
ATOM 823 N N . LEU A 1 100 ? -0.879 -7.792 17.895 1.00 92.81 100 LEU A N 1
ATOM 824 C CA . LEU A 1 100 ? -0.423 -7.438 16.543 1.00 92.81 100 LEU A CA 1
ATOM 825 C C . LEU A 1 100 ? 0.521 -8.490 15.953 1.00 92.81 100 LEU A C 1
ATOM 827 O O . LEU A 1 100 ? 0.356 -8.894 14.805 1.00 92.81 100 LEU A O 1
ATOM 831 N N . ARG A 1 101 ? 1.506 -8.958 16.731 1.00 90.44 101 ARG A N 1
ATOM 832 C CA . ARG A 1 101 ? 2.494 -9.943 16.257 1.00 90.44 101 ARG A CA 1
ATOM 833 C C . ARG A 1 101 ? 1.900 -11.325 15.997 1.00 90.44 101 ARG A C 1
ATOM 835 O O . ARG A 1 101 ? 2.409 -12.049 15.147 1.00 90.44 101 ARG A O 1
ATOM 842 N N . GLU A 1 102 ? 0.870 -11.703 16.744 1.00 93.19 102 GLU A N 1
ATOM 843 C CA . GLU A 1 102 ? 0.189 -12.997 16.613 1.00 93.19 102 GLU A CA 1
ATOM 844 C C . GLU A 1 102 ? -0.982 -12.956 15.619 1.00 93.19 102 GLU A C 1
ATOM 846 O O . GLU A 1 102 ? -1.566 -14.000 15.306 1.00 93.19 102 GLU A O 1
ATOM 851 N N . ALA A 1 103 ? -1.319 -11.769 15.098 1.00 93.62 103 ALA A N 1
ATOM 852 C CA . ALA A 1 103 ? -2.373 -11.600 14.114 1.00 93.62 103 ALA A CA 1
ATOM 853 C C . ALA A 1 103 ? -2.088 -12.421 12.847 1.00 93.62 103 ALA A C 1
ATOM 855 O O . ALA A 1 103 ? -0.957 -12.533 12.368 1.00 93.62 103 ALA A O 1
ATOM 856 N N . LYS A 1 104 ? -3.150 -13.004 12.287 1.00 95.62 104 LYS A N 1
ATOM 857 C CA . LYS A 1 104 ? -3.087 -13.808 11.064 1.00 95.62 104 LYS A CA 1
ATOM 858 C C . LYS A 1 104 ? -3.670 -13.025 9.891 1.00 95.62 104 LYS A C 1
ATOM 860 O O . LYS A 1 104 ? -4.653 -12.303 10.079 1.00 95.62 104 LYS A O 1
ATOM 865 N N . PRO A 1 105 ? -3.103 -13.174 8.682 1.00 97.88 105 PRO A N 1
ATOM 866 C CA . PRO A 1 105 ? -3.649 -12.510 7.514 1.00 97.88 105 PRO A CA 1
ATOM 867 C C . PRO A 1 105 ? -5.021 -13.095 7.172 1.00 97.88 105 PRO A C 1
ATOM 869 O O . PRO A 1 105 ? -5.206 -14.321 7.172 1.00 97.88 105 PRO A O 1
ATOM 872 N N . SER A 1 106 ? -5.959 -12.217 6.830 1.00 98.50 106 SER A N 1
ATOM 873 C CA . SER A 1 106 ? -7.192 -12.614 6.153 1.00 98.50 106 SER A CA 1
ATOM 874 C C . SER A 1 106 ? -6.876 -13.224 4.774 1.00 98.50 106 SER A C 1
ATOM 876 O O . SER A 1 106 ? -5.779 -13.002 4.236 1.00 98.50 106 SER A O 1
ATOM 878 N N . PRO A 1 107 ? -7.808 -13.985 4.171 1.00 98.69 107 PRO A N 1
ATOM 879 C CA . PRO A 1 107 ? -7.649 -14.509 2.815 1.00 98.69 107 PRO A CA 1
ATOM 880 C C . PRO A 1 107 ? -7.223 -13.441 1.798 1.00 98.69 107 PRO A C 1
ATOM 882 O O . PRO A 1 107 ? -6.280 -13.659 1.030 1.00 98.69 107 PRO A O 1
ATOM 885 N N . THR A 1 108 ? -7.859 -12.268 1.825 1.00 98.75 108 THR A N 1
ATOM 886 C CA . THR A 1 108 ? -7.553 -11.164 0.911 1.00 98.75 108 THR A CA 1
ATOM 887 C C . THR A 1 108 ? -6.161 -10.583 1.157 1.00 98.75 108 THR A C 1
ATOM 889 O O . THR A 1 108 ? -5.399 -10.420 0.202 1.00 98.75 108 THR A O 1
ATOM 892 N N . ASN A 1 109 ? -5.777 -10.328 2.413 1.00 98.75 109 ASN A N 1
ATOM 893 C CA . ASN A 1 109 ? -4.448 -9.798 2.736 1.00 98.75 109 ASN A CA 1
ATOM 894 C C . ASN A 1 109 ? -3.340 -10.786 2.340 1.00 98.75 109 ASN A C 1
ATOM 896 O O . ASN A 1 109 ? -2.332 -10.418 1.730 1.00 98.75 109 ASN A O 1
ATOM 900 N N . TYR A 1 110 ? -3.557 -12.079 2.602 1.00 98.75 110 TYR A N 1
ATOM 901 C CA . TYR A 1 110 ? -2.645 -13.125 2.154 1.00 98.75 110 TYR A CA 1
ATOM 902 C C . TYR A 1 110 ? -2.496 -13.105 0.627 1.00 98.75 110 TYR A C 1
ATOM 904 O O . TYR A 1 110 ? -1.379 -13.069 0.119 1.00 98.75 110 TYR A O 1
ATOM 912 N N . ALA A 1 111 ? -3.594 -13.071 -0.129 1.00 98.81 111 ALA A N 1
ATOM 913 C CA . ALA A 1 111 ? -3.531 -13.030 -1.589 1.00 98.81 111 ALA A CA 1
A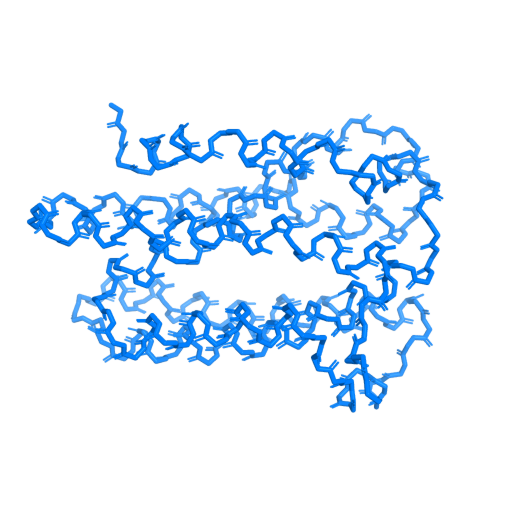TOM 914 C C . ALA A 1 111 ? -2.812 -11.774 -2.115 1.00 98.81 111 ALA A C 1
ATOM 916 O O . ALA A 1 111 ? -1.980 -11.872 -3.024 1.00 98.81 111 ALA A O 1
ATOM 917 N N . TYR A 1 112 ? -3.081 -10.609 -1.521 1.00 98.81 112 TYR A N 1
ATOM 918 C CA . TYR A 1 112 ? -2.485 -9.349 -1.952 1.00 98.81 112 TYR A CA 1
ATOM 919 C C . TYR A 1 112 ? -0.976 -9.304 -1.681 1.00 98.81 112 TYR A C 1
ATOM 921 O O . TYR A 1 112 ? -0.179 -9.049 -2.585 1.00 98.81 112 TYR A O 1
ATOM 929 N N . THR A 1 113 ? -0.544 -9.653 -0.472 1.00 98.69 113 THR A N 1
ATOM 930 C CA . THR A 1 113 ? 0.888 -9.679 -0.131 1.00 98.69 113 THR A CA 1
ATOM 931 C C . THR A 1 113 ? 1.666 -10.688 -0.979 1.00 98.69 113 THR A C 1
ATOM 933 O O . THR A 1 113 ? 2.790 -10.407 -1.405 1.00 98.69 113 THR A O 1
ATOM 936 N N . ARG A 1 114 ? 1.065 -11.833 -1.340 1.00 98.69 114 ARG A N 1
ATOM 937 C CA . ARG A 1 114 ? 1.677 -12.787 -2.285 1.00 98.69 114 ARG A CA 1
ATOM 938 C C . ARG A 1 114 ? 1.737 -12.248 -3.710 1.00 98.69 114 ARG A C 1
ATOM 940 O O . ARG A 1 114 ? 2.708 -12.542 -4.401 1.00 98.69 114 ARG A O 1
ATOM 947 N N . HIS A 1 115 ? 0.775 -11.433 -4.143 1.00 98.69 115 HIS A N 1
ATOM 948 C CA . HIS A 1 115 ? 0.869 -10.717 -5.417 1.00 98.69 115 HIS A CA 1
ATOM 949 C C . HIS A 1 115 ? 2.077 -9.766 -5.447 1.00 98.69 115 HIS A C 1
ATOM 951 O O . HIS A 1 115 ? 2.848 -9.800 -6.410 1.00 98.69 115 HIS A O 1
ATOM 957 N N . LEU A 1 116 ? 2.280 -8.978 -4.386 1.00 98.69 116 LEU A N 1
ATOM 958 C CA . LEU A 1 116 ? 3.404 -8.041 -4.290 1.00 98.69 116 LEU A CA 1
ATOM 959 C C . LEU A 1 116 ? 4.752 -8.758 -4.225 1.00 98.69 116 LEU A C 1
ATOM 961 O O . LEU A 1 116 ? 5.679 -8.394 -4.946 1.00 98.69 116 LEU A O 1
ATOM 965 N N . LEU A 1 117 ? 4.859 -9.819 -3.426 1.00 98.62 117 LEU A N 1
ATOM 966 C CA . LEU A 1 117 ? 6.083 -10.616 -3.356 1.00 98.62 117 LEU A CA 1
ATOM 967 C C . LEU A 1 117 ? 6.375 -11.344 -4.666 1.00 98.62 117 LEU A C 1
ATOM 969 O O . LEU A 1 117 ? 7.518 -11.344 -5.110 1.00 98.62 117 LEU A O 1
ATOM 973 N N . ALA A 1 118 ? 5.367 -11.927 -5.319 1.00 98.56 118 ALA A N 1
ATOM 974 C CA . ALA A 1 118 ? 5.557 -12.558 -6.623 1.00 98.56 118 ALA A CA 1
ATOM 975 C C . ALA A 1 118 ? 6.072 -11.549 -7.660 1.00 98.56 118 ALA A C 1
ATOM 977 O O . ALA A 1 118 ? 6.999 -11.863 -8.400 1.00 98.56 118 ALA A O 1
ATOM 978 N N . SER A 1 119 ? 5.522 -10.332 -7.667 1.00 98.50 119 SER A N 1
ATOM 979 C CA . SER A 1 119 ? 6.011 -9.219 -8.488 1.00 98.50 119 SER A CA 1
ATOM 980 C C . SER A 1 119 ? 7.463 -8.858 -8.139 1.00 98.50 119 SER A C 1
ATOM 982 O O . SER A 1 119 ? 8.323 -8.782 -9.015 1.00 98.50 119 SER A O 1
ATOM 984 N N . ALA A 1 120 ? 7.787 -8.744 -6.848 1.00 98.44 120 ALA A N 1
ATOM 985 C CA . ALA A 1 120 ? 9.143 -8.452 -6.391 1.00 98.44 120 ALA A CA 1
ATOM 986 C C . ALA A 1 120 ? 10.161 -9.523 -6.814 1.00 98.44 120 ALA A C 1
ATOM 988 O O . ALA A 1 120 ? 11.279 -9.173 -7.181 1.00 98.44 120 ALA A O 1
ATOM 989 N N . TYR A 1 121 ? 9.802 -10.807 -6.821 1.00 98.19 121 TYR A N 1
ATOM 990 C CA . TYR A 1 121 ? 10.708 -11.877 -7.251 1.00 98.19 121 TYR A CA 1
ATOM 991 C C . TYR A 1 121 ? 10.811 -12.022 -8.773 1.00 98.19 121 TYR A C 1
ATOM 993 O O . TYR A 1 121 ? 11.909 -12.241 -9.279 1.00 98.19 121 TYR A O 1
ATOM 1001 N N . ALA A 1 122 ? 9.690 -11.943 -9.492 1.00 97.44 122 ALA A N 1
ATOM 1002 C CA . ALA A 1 122 ? 9.617 -12.373 -10.889 1.00 97.44 122 ALA A CA 1
ATOM 1003 C C . ALA A 1 122 ? 9.689 -11.230 -11.910 1.00 97.44 122 ALA A C 1
ATOM 1005 O O . ALA A 1 122 ? 10.145 -11.454 -13.030 1.00 97.44 122 ALA A O 1
ATOM 1006 N N . ASP A 1 123 ? 9.233 -10.030 -11.552 1.00 98.12 123 ASP A N 1
ATOM 1007 C CA . ASP A 1 123 ? 9.102 -8.929 -12.506 1.00 98.12 123 ASP A CA 1
ATOM 1008 C C . ASP A 1 123 ? 10.357 -8.041 -12.528 1.00 98.12 123 ASP A C 1
ATOM 1010 O O . ASP A 1 123 ? 11.257 -8.153 -11.689 1.00 98.12 123 ASP A O 1
ATOM 1014 N N . SER A 1 124 ? 10.415 -7.104 -13.475 1.00 97.06 124 SER A N 1
ATOM 1015 C CA . SER A 1 124 ? 11.397 -6.019 -13.434 1.00 97.06 124 SER A CA 1
ATOM 1016 C C . SER A 1 124 ? 11.127 -5.064 -12.253 1.00 97.06 124 SER A C 1
ATOM 1018 O O . SER A 1 124 ? 10.087 -5.135 -11.588 1.00 97.06 124 SER A O 1
ATOM 1020 N N . VAL A 1 125 ? 12.042 -4.121 -11.998 1.00 97.19 125 VAL A N 1
ATOM 1021 C CA . VAL A 1 125 ? 11.786 -3.016 -11.052 1.00 97.19 125 VAL A CA 1
ATOM 1022 C C . VAL A 1 125 ? 10.559 -2.199 -11.487 1.00 97.19 125 VAL A C 1
ATOM 1024 O O . VAL A 1 125 ? 9.779 -1.782 -10.637 1.00 97.19 125 VAL A O 1
ATOM 1027 N N . GLY A 1 126 ? 10.334 -2.023 -12.795 1.00 97.62 126 GLY A N 1
ATOM 1028 C CA . GLY A 1 126 ? 9.150 -1.360 -13.350 1.00 97.62 126 GLY A CA 1
ATOM 1029 C C . GLY A 1 126 ? 7.850 -2.091 -13.017 1.00 97.62 126 GLY A C 1
ATOM 1030 O O . GLY A 1 126 ? 6.927 -1.475 -12.480 1.00 97.62 126 GLY A O 1
ATOM 1031 N N . GLY A 1 127 ? 7.789 -3.403 -13.260 1.00 98.38 127 GLY A N 1
ATOM 1032 C CA . GLY A 1 127 ? 6.636 -4.240 -12.909 1.00 98.38 127 GLY A CA 1
ATOM 1033 C C . GLY A 1 127 ? 6.326 -4.227 -11.409 1.00 98.38 127 GLY A C 1
ATOM 1034 O O . GLY A 1 127 ? 5.170 -4.038 -11.015 1.00 98.38 127 GLY A O 1
ATOM 1035 N N . PHE A 1 128 ? 7.358 -4.310 -10.563 1.00 98.50 128 PHE A N 1
ATOM 1036 C CA . PHE A 1 128 ? 7.192 -4.186 -9.116 1.00 98.50 128 PHE A CA 1
ATOM 1037 C C . PHE A 1 128 ? 6.696 -2.801 -8.696 1.00 98.50 128 PHE A C 1
ATOM 1039 O O . PHE A 1 128 ? 5.708 -2.710 -7.964 1.00 98.50 128 PHE A O 1
ATOM 1046 N N . MET A 1 129 ? 7.307 -1.728 -9.203 1.00 98.06 129 MET A N 1
ATOM 1047 C CA . MET A 1 129 ? 6.848 -0.365 -8.936 1.00 98.06 129 MET A CA 1
ATOM 1048 C C . MET A 1 129 ? 5.375 -0.209 -9.322 1.00 98.06 129 MET A C 1
ATOM 1050 O O . MET A 1 129 ? 4.574 0.250 -8.513 1.00 98.06 129 MET A O 1
ATOM 1054 N N . ALA A 1 130 ? 4.975 -0.685 -10.502 1.00 98.62 130 ALA A N 1
ATOM 1055 C CA . ALA A 1 130 ? 3.581 -0.643 -10.932 1.00 98.62 130 ALA A CA 1
ATOM 1056 C C . ALA A 1 130 ? 2.639 -1.435 -10.006 1.00 98.62 130 ALA A C 1
ATOM 1058 O O . ALA A 1 130 ? 1.498 -1.021 -9.818 1.00 98.62 130 ALA A O 1
ATOM 1059 N N . SER A 1 131 ? 3.108 -2.533 -9.398 1.00 98.69 131 SER A N 1
ATOM 1060 C CA . SER A 1 131 ? 2.325 -3.310 -8.427 1.00 98.69 131 SER A CA 1
ATOM 1061 C C . SER A 1 131 ? 2.128 -2.607 -7.081 1.00 98.69 131 SER A C 1
ATOM 1063 O O . SER A 1 131 ? 1.103 -2.820 -6.448 1.00 98.69 131 SER A O 1
ATOM 1065 N N . ILE A 1 132 ? 3.045 -1.746 -6.638 1.00 98.19 132 ILE A N 1
ATOM 1066 C CA . ILE A 1 132 ? 2.902 -1.046 -5.347 1.00 98.19 132 ILE A CA 1
ATOM 1067 C C . ILE A 1 132 ? 2.265 0.340 -5.476 1.00 98.19 132 ILE A C 1
ATOM 1069 O O . ILE A 1 132 ? 1.755 0.877 -4.496 1.00 98.19 132 ILE A O 1
ATOM 1073 N N . MET A 1 133 ? 2.282 0.935 -6.674 1.00 98.19 133 MET A N 1
ATOM 1074 C CA . MET A 1 133 ? 1.779 2.296 -6.870 1.00 98.19 133 MET A CA 1
ATOM 1075 C C . MET A 1 133 ? 0.311 2.495 -6.466 1.00 98.19 133 MET A C 1
ATOM 1077 O O . MET A 1 133 ? 0.031 3.557 -5.910 1.00 98.19 133 MET A O 1
ATOM 1081 N N . PRO A 1 134 ? -0.624 1.548 -6.699 1.00 98.50 134 PRO A N 1
ATOM 1082 C CA . PRO A 1 134 ? -1.999 1.710 -6.239 1.00 98.50 134 PRO A CA 1
ATOM 1083 C C . PRO A 1 134 ? -2.115 1.899 -4.732 1.00 98.50 134 PRO A C 1
ATOM 1085 O O . PRO A 1 134 ? -2.796 2.831 -4.337 1.00 98.50 134 PRO A O 1
ATOM 1088 N N . CYS A 1 135 ? -1.395 1.111 -3.928 1.00 97.00 135 CYS A N 1
ATOM 1089 C CA . CYS A 1 135 ? -1.344 1.255 -2.470 1.00 97.00 135 CYS A CA 1
ATOM 1090 C C . CYS A 1 135 ? -0.875 2.656 -2.057 1.00 97.00 135 CYS A C 1
ATOM 1092 O O . CYS A 1 135 ? -1.556 3.371 -1.333 1.00 97.00 135 CYS A O 1
ATOM 1094 N N . VAL A 1 136 ? 0.252 3.116 -2.599 1.00 95.12 136 VAL A N 1
ATOM 1095 C CA . VAL A 1 136 ? 0.816 4.422 -2.219 1.00 95.12 136 VAL A CA 1
ATOM 1096 C C . VAL A 1 136 ? -0.088 5.585 -2.649 1.00 95.12 136 VAL A C 1
ATOM 1098 O O . VAL A 1 136 ? -0.284 6.551 -1.917 1.00 95.12 136 VAL A O 1
ATOM 1101 N N . GLN A 1 137 ? -0.629 5.534 -3.866 1.00 97.88 137 GLN A N 1
ATOM 1102 C CA . GLN A 1 137 ? -1.377 6.657 -4.424 1.00 97.88 137 GLN A CA 1
ATOM 1103 C C . GLN A 1 137 ? -2.850 6.674 -3.969 1.00 97.88 137 GLN A C 1
ATOM 1105 O O . GLN A 1 137 ? -3.401 7.766 -3.806 1.00 97.88 137 GLN A O 1
ATOM 1110 N N . SER A 1 138 ? -3.491 5.518 -3.743 1.00 97.69 138 SER A N 1
ATOM 1111 C CA . SER A 1 138 ? -4.896 5.454 -3.306 1.00 97.69 138 SER A CA 1
ATOM 1112 C C . SER A 1 138 ? -5.068 6.137 -1.955 1.00 97.69 138 SER A C 1
ATOM 1114 O O . SER A 1 138 ? -5.966 6.962 -1.800 1.00 97.69 138 SER A O 1
ATOM 1116 N N . TYR A 1 139 ? -4.153 5.886 -1.022 1.00 97.06 139 TYR A N 1
ATOM 1117 C CA . TYR A 1 139 ? -4.169 6.463 0.314 1.00 97.06 139 TYR A CA 1
ATOM 1118 C C . TYR A 1 139 ? -4.017 7.983 0.301 1.00 97.06 139 TYR A C 1
ATOM 1120 O O . TYR A 1 139 ? -4.753 8.669 1.009 1.00 97.06 139 TYR A O 1
ATOM 1128 N N . MET A 1 140 ? -3.147 8.533 -0.553 1.00 97.12 140 MET A N 1
ATOM 1129 C CA . MET A 1 140 ? -3.039 9.986 -0.734 1.00 97.12 140 MET A CA 1
ATOM 1130 C C . MET A 1 140 ? -4.363 10.586 -1.230 1.00 97.12 140 MET A C 1
ATOM 1132 O O . MET A 1 140 ? -4.863 11.546 -0.645 1.00 97.12 140 MET A O 1
ATOM 1136 N N . GLU A 1 141 ? -4.968 10.008 -2.276 1.00 97.56 141 GLU A N 1
ATOM 1137 C CA . GLU A 1 141 ? -6.238 10.507 -2.830 1.00 97.56 141 GLU A CA 1
ATOM 1138 C C . GLU A 1 141 ? -7.412 10.340 -1.843 1.00 97.56 141 GLU A C 1
ATOM 1140 O O . GLU A 1 141 ? -8.303 11.192 -1.794 1.00 97.56 141 GLU A O 1
ATOM 1145 N N . ILE A 1 142 ? -7.413 9.279 -1.027 1.00 97.50 142 ILE A N 1
ATOM 1146 C CA . ILE A 1 142 ? -8.358 9.093 0.085 1.00 97.50 142 ILE A CA 1
ATOM 1147 C C . ILE A 1 142 ? -8.149 10.194 1.128 1.00 97.50 142 ILE A C 1
ATOM 1149 O O . ILE A 1 142 ? -9.099 10.899 1.468 1.00 97.50 142 ILE A O 1
ATOM 1153 N N . GLY A 1 143 ? -6.917 10.400 1.597 1.00 95.94 143 GLY A N 1
ATOM 1154 C CA . GLY A 1 143 ? -6.583 11.442 2.566 1.00 95.94 143 GLY A CA 1
ATOM 1155 C C . GLY A 1 143 ? -7.038 12.824 2.094 1.00 95.94 143 GLY A C 1
ATOM 1156 O O . GLY A 1 143 ? -7.725 13.544 2.819 1.00 95.94 143 GLY A O 1
ATOM 1157 N N . GLU A 1 144 ? -6.745 13.193 0.850 1.00 95.19 144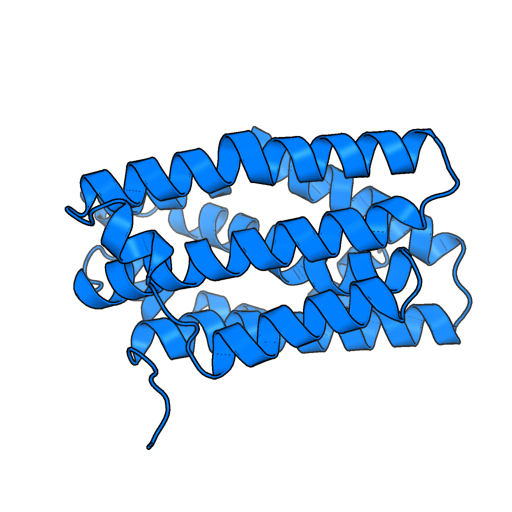 GLU A N 1
ATOM 1158 C CA . GLU A 1 144 ? -7.190 14.468 0.276 1.00 95.19 144 GLU A CA 1
ATOM 1159 C C . GLU A 1 144 ? -8.713 14.660 0.346 1.00 95.19 144 GLU A C 1
ATOM 1161 O O . GLU A 1 144 ? -9.177 15.766 0.635 1.00 95.19 144 GLU A O 1
ATOM 1166 N N . ARG A 1 145 ? -9.497 13.593 0.141 1.00 95.06 145 ARG A N 1
ATOM 1167 C CA . ARG A 1 145 ? -10.969 13.619 0.247 1.00 95.06 145 ARG A CA 1
ATOM 1168 C C . ARG A 1 145 ? -11.453 13.738 1.683 1.00 95.06 145 ARG A C 1
ATOM 1170 O O . ARG A 1 145 ? -12.427 14.439 1.939 1.00 95.06 145 ARG A O 1
ATOM 1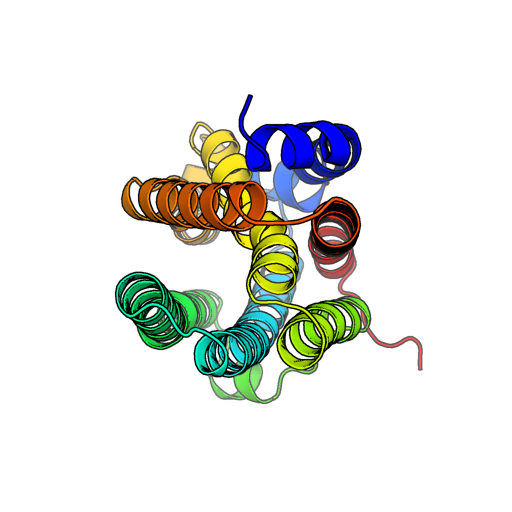177 N N . LEU A 1 146 ? -10.768 13.080 2.612 1.00 95.06 146 LEU A N 1
ATOM 1178 C CA . LEU A 1 146 ? -11.127 13.063 4.029 1.00 95.06 146 LEU A CA 1
ATOM 1179 C C . LEU A 1 146 ? -10.758 14.366 4.757 1.00 95.06 146 LEU A C 1
ATOM 1181 O O . LEU A 1 146 ? -11.371 14.701 5.771 1.00 95.06 146 LEU A O 1
ATOM 1185 N N . LYS A 1 147 ? -9.798 15.139 4.233 1.00 92.69 147 LYS A N 1
ATOM 1186 C CA . LYS A 1 147 ? -9.224 16.330 4.886 1.00 92.69 147 LYS A CA 1
ATOM 1187 C C . LYS A 1 147 ? -10.252 17.385 5.309 1.00 92.69 147 LYS A C 1
ATOM 1189 O O . LYS A 1 147 ? -10.015 18.108 6.283 1.00 92.69 147 LYS A O 1
ATOM 1194 N N . SER A 1 148 ? -11.362 17.524 4.588 1.00 91.69 148 SER A N 1
ATOM 1195 C CA . SER A 1 148 ? -12.405 18.520 4.873 1.00 91.69 148 SER A CA 1
ATOM 1196 C C . SER A 1 148 ? -13.516 18.015 5.802 1.00 91.69 148 SER A C 1
ATOM 1198 O O . SER A 1 148 ? -14.357 18.818 6.209 1.00 91.69 148 SER A O 1
ATOM 1200 N N . SER A 1 149 ? -13.528 16.729 6.174 1.00 94.31 149 SER A N 1
ATOM 1201 C CA . SER A 1 149 ? -14.593 16.178 7.013 1.00 94.31 149 SER A CA 1
ATOM 1202 C C . SER A 1 149 ? -14.506 16.680 8.456 1.00 94.31 149 SER A C 1
ATOM 1204 O O . SER A 1 149 ? -13.546 16.420 9.180 1.00 94.31 149 SER A O 1
ATOM 1206 N N . ILE A 1 150 ? -15.554 17.377 8.902 1.00 93.25 150 ILE A N 1
ATOM 1207 C CA . ILE A 1 150 ? -15.676 17.863 10.283 1.00 93.25 150 ILE A CA 1
ATOM 1208 C C . ILE A 1 150 ? -15.882 16.698 11.257 1.00 93.25 150 ILE A C 1
ATOM 1210 O O . ILE A 1 150 ? -15.369 16.740 12.373 1.00 93.25 150 ILE A O 1
ATOM 1214 N N . ASN A 1 151 ? -16.633 15.670 10.856 1.00 94.44 151 ASN A N 1
ATOM 1215 C CA . ASN A 1 151 ? -16.960 14.551 11.738 1.00 94.44 151 ASN A CA 1
ATOM 1216 C C . ASN A 1 151 ? -15.731 13.684 12.016 1.00 94.44 151 ASN A C 1
ATOM 1218 O O . ASN A 1 151 ? -15.466 13.367 13.174 1.00 94.44 151 ASN A O 1
ATOM 1222 N N . LEU A 1 152 ? -14.928 13.400 10.988 1.00 94.12 152 LEU A N 1
ATOM 1223 C CA . LEU A 1 152 ? -13.656 12.699 11.144 1.00 94.12 152 LEU A CA 1
ATOM 1224 C C . LEU A 1 152 ? -12.716 13.453 12.093 1.00 94.12 152 LEU A C 1
ATOM 1226 O O . LEU A 1 152 ? -12.161 12.846 12.999 1.00 94.12 152 LEU A O 1
ATOM 1230 N N . ARG A 1 153 ? -12.619 14.785 11.973 1.00 92.56 153 ARG A N 1
ATOM 1231 C CA . ARG A 1 153 ? -11.811 15.639 12.872 1.00 92.56 153 ARG A CA 1
ATOM 1232 C C . ARG A 1 153 ? -12.298 15.683 14.323 1.00 92.56 153 ARG A C 1
ATOM 1234 O O . ARG A 1 153 ? -11.597 16.166 15.203 1.00 92.56 153 ARG A O 1
ATOM 1241 N N . ARG A 1 154 ? -13.521 15.224 14.601 1.00 94.12 154 ARG A N 1
ATOM 1242 C CA . ARG A 1 154 ? -14.026 15.062 15.976 1.00 94.12 154 ARG A CA 1
ATOM 1243 C C . ARG A 1 154 ? -13.695 13.693 16.560 1.00 94.12 154 ARG A C 1
ATOM 1245 O O . ARG A 1 154 ? -13.912 13.497 17.753 1.00 94.12 154 ARG A O 1
ATOM 1252 N N . ASN A 1 155 ? -13.187 12.767 15.749 1.00 94.62 155 ASN A N 1
ATOM 1253 C CA . ASN A 1 155 ? -12.727 11.456 16.174 1.00 94.62 155 ASN A CA 1
ATOM 1254 C C . ASN A 1 155 ? -11.184 11.427 16.152 1.00 94.62 155 ASN A C 1
ATOM 1256 O O . ASN A 1 155 ? -10.596 11.254 15.085 1.00 94.62 155 ASN A O 1
ATOM 1260 N N . PRO A 1 156 ? -10.510 11.560 17.312 1.00 92.81 156 PRO A N 1
ATOM 1261 C CA . PRO A 1 156 ? -9.051 11.667 17.363 1.00 92.81 156 PRO A CA 1
ATOM 1262 C C . PRO A 1 156 ? -8.309 10.470 16.759 1.00 92.81 156 PRO A C 1
ATOM 1264 O O . PRO A 1 156 ? -7.211 10.633 16.238 1.00 92.81 156 PRO A O 1
ATOM 1267 N N . ILE A 1 157 ? -8.898 9.271 16.819 1.00 93.81 157 ILE A N 1
ATOM 1268 C CA . ILE A 1 157 ? -8.294 8.043 16.287 1.00 93.81 157 ILE A CA 1
ATOM 1269 C C . ILE A 1 157 ? -8.339 8.061 14.756 1.00 93.81 157 ILE A C 1
ATOM 1271 O O . ILE A 1 157 ? -7.319 7.846 14.104 1.00 93.81 157 ILE A O 1
ATOM 1275 N N . TYR A 1 158 ? -9.506 8.357 14.176 1.00 95.56 158 TYR A N 1
ATOM 1276 C CA . TYR A 1 158 ? -9.664 8.394 12.719 1.00 95.56 158 TYR A CA 1
ATOM 1277 C C . TYR A 1 158 ? -8.929 9.586 12.102 1.00 95.56 158 TYR A C 1
ATOM 1279 O O . TYR A 1 158 ? -8.326 9.445 11.039 1.00 95.56 158 TYR A O 1
ATOM 1287 N N . GLU A 1 159 ? -8.907 10.738 12.782 1.00 94.88 159 GLU A N 1
ATOM 1288 C CA . GLU A 1 159 ? -8.100 11.883 12.355 1.00 94.88 159 GLU A CA 1
ATOM 1289 C C . GLU A 1 159 ? -6.605 11.571 12.388 1.00 94.88 159 GLU A C 1
ATOM 1291 O O . GLU A 1 159 ? -5.919 11.875 11.412 1.00 94.88 159 GLU A O 1
ATOM 1296 N N . ARG A 1 160 ? -6.100 10.936 13.456 1.00 93.50 160 ARG A N 1
ATOM 1297 C CA . ARG A 1 160 ? -4.681 10.561 13.562 1.00 93.50 160 ARG A CA 1
ATOM 1298 C C . ARG A 1 160 ? -4.246 9.741 12.352 1.00 93.50 160 ARG A C 1
ATOM 1300 O O . ARG A 1 160 ? -3.277 10.125 11.706 1.00 93.50 160 ARG A O 1
ATOM 1307 N N . TRP A 1 161 ? -4.998 8.696 12.014 1.00 95.19 161 TRP A N 1
ATOM 1308 C CA . TRP A 1 161 ? -4.730 7.855 10.847 1.00 95.19 161 TRP A CA 1
ATOM 1309 C C . TRP A 1 161 ? -4.819 8.632 9.527 1.00 95.19 161 TRP A C 1
ATOM 1311 O O . TRP A 1 161 ? -3.862 8.672 8.759 1.00 95.19 161 TRP A O 1
ATOM 1321 N N . ALA A 1 162 ? -5.940 9.316 9.274 1.00 94.31 162 ALA A N 1
ATOM 1322 C CA . ALA A 1 162 ? -6.169 9.973 7.985 1.00 94.31 162 ALA A CA 1
ATOM 1323 C C . ALA A 1 162 ? -5.181 11.125 7.729 1.00 94.31 162 ALA A C 1
ATOM 1325 O O . ALA A 1 162 ? -4.833 11.413 6.580 1.00 94.31 162 ALA A O 1
ATOM 1326 N N . SER A 1 163 ? -4.699 11.764 8.801 1.00 92.56 163 SER A N 1
ATOM 1327 C CA . SER A 1 163 ? -3.779 12.895 8.714 1.00 92.56 163 SER A CA 1
ATOM 1328 C C . SER A 1 163 ? -2.412 12.566 8.139 1.00 92.56 163 SER A C 1
ATOM 1330 O O . SER A 1 163 ? -1.804 13.441 7.516 1.00 92.56 163 SER A O 1
ATOM 1332 N N . THR A 1 164 ? -1.980 11.310 8.254 1.00 90.50 164 THR A N 1
ATOM 1333 C CA . THR A 1 164 ? -0.761 10.801 7.620 1.00 90.50 164 THR A CA 1
ATOM 1334 C C . THR A 1 164 ? -0.815 10.998 6.107 1.00 90.50 164 THR A C 1
ATOM 1336 O O . THR A 1 164 ? 0.140 11.482 5.501 1.00 90.50 164 THR A O 1
ATOM 1339 N N . TYR A 1 165 ? -1.961 10.706 5.489 1.00 92.94 165 TYR A N 1
ATOM 1340 C CA . TYR A 1 165 ? -2.062 10.595 4.034 1.00 92.94 165 TYR A CA 1
ATOM 1341 C C . TYR A 1 165 ? -2.392 11.908 3.319 1.00 92.94 165 TYR A C 1
ATOM 1343 O O . TYR A 1 165 ? -2.122 12.039 2.127 1.00 92.94 165 TYR A O 1
ATOM 1351 N N . TRP A 1 166 ? -2.924 12.913 4.025 1.00 88.56 166 TRP A N 1
ATOM 1352 C CA . TRP A 1 166 ? -3.120 14.264 3.470 1.00 88.56 166 TRP A CA 1
ATOM 1353 C C . TRP A 1 166 ? -1.980 15.244 3.798 1.00 88.56 166 TRP A C 1
ATOM 1355 O O . TRP A 1 166 ? -2.108 16.456 3.561 1.00 88.56 166 TRP A O 1
ATOM 1365 N N . GLY A 1 167 ? -0.904 14.743 4.412 1.00 88.62 167 GLY A N 1
ATOM 1366 C CA . GLY A 1 167 ? 0.307 15.487 4.739 1.00 88.62 167 GLY A CA 1
ATOM 1367 C C . GLY A 1 167 ? 1.140 15.842 3.505 1.00 88.62 167 GLY A C 1
ATOM 1368 O O . GLY A 1 167 ? 1.068 15.203 2.450 1.00 88.62 167 GLY A O 1
ATOM 1369 N N . LYS A 1 168 ? 1.969 16.880 3.633 1.00 90.69 168 LYS A N 1
ATOM 1370 C CA . LYS A 1 168 ? 2.842 17.321 2.537 1.00 90.69 168 LYS A CA 1
ATOM 1371 C C . LYS A 1 168 ? 3.921 16.271 2.249 1.00 90.69 168 LYS A C 1
ATOM 1373 O O . LYS A 1 168 ? 4.233 15.992 1.100 1.00 90.69 168 LYS A O 1
ATOM 1378 N N . GLU A 1 169 ? 4.426 15.638 3.294 1.00 90.81 169 GLU A N 1
ATOM 1379 C CA . GLU A 1 169 ? 5.467 14.618 3.253 1.00 90.81 169 GLU A CA 1
ATOM 1380 C C . GLU A 1 169 ? 5.005 13.383 2.463 1.00 90.81 169 GLU A C 1
ATOM 1382 O O . GLU A 1 169 ? 5.747 12.868 1.623 1.00 90.81 169 GLU A O 1
ATOM 1387 N N . TYR A 1 170 ? 3.756 12.949 2.674 1.00 92.81 170 TYR A N 1
ATOM 1388 C CA . TYR A 1 170 ? 3.181 11.808 1.960 1.00 92.81 170 TYR A CA 1
ATOM 1389 C C . TYR A 1 170 ? 2.934 12.126 0.480 1.00 92.81 170 TYR A C 1
ATOM 1391 O O . TYR A 1 170 ? 3.300 11.343 -0.396 1.00 92.81 170 TYR A O 1
ATOM 1399 N N . SER A 1 171 ? 2.406 13.313 0.166 1.00 93.50 171 SER A N 1
ATOM 1400 C CA . SER A 1 171 ? 2.218 13.728 -1.236 1.00 93.50 171 SER A CA 1
ATOM 1401 C C . SER A 1 171 ? 3.541 13.875 -2.004 1.00 93.50 171 SER A C 1
ATOM 1403 O O . SER A 1 171 ? 3.640 13.450 -3.159 1.00 93.50 171 SER A O 1
ATOM 1405 N N . GLU A 1 172 ? 4.601 14.378 -1.365 1.00 94.00 172 GLU A N 1
ATOM 1406 C CA . GLU A 1 172 ? 5.954 14.398 -1.938 1.00 94.00 172 GLU A CA 1
ATOM 1407 C C . GLU A 1 172 ? 6.526 12.986 -2.144 1.00 94.00 172 GLU A C 1
ATOM 1409 O O . GLU A 1 172 ? 7.217 12.730 -3.138 1.00 94.00 172 GLU A O 1
ATOM 1414 N N . LEU A 1 173 ? 6.245 12.047 -1.234 1.00 92.69 173 LEU A N 1
ATOM 1415 C CA . LEU A 1 173 ? 6.589 10.635 -1.407 1.00 92.69 173 LEU A CA 1
ATOM 1416 C C . LEU A 1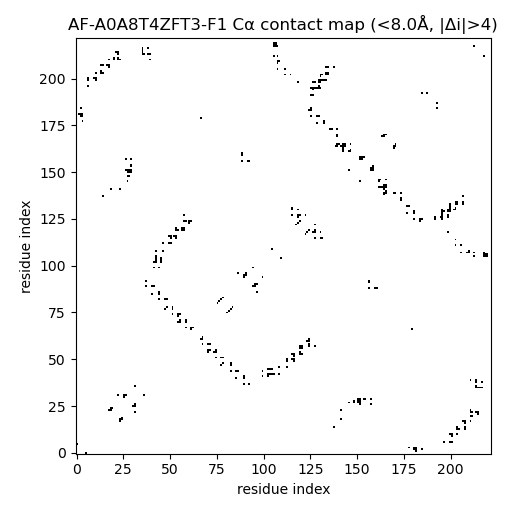 173 ? 5.892 10.060 -2.643 1.00 92.69 173 LEU A C 1
ATOM 1418 O O . LEU A 1 173 ? 6.577 9.531 -3.523 1.00 92.69 173 LEU A O 1
ATOM 1422 N N . VAL A 1 174 ? 4.571 10.217 -2.758 1.00 95.69 174 VAL A N 1
ATOM 1423 C CA . VAL A 1 174 ? 3.790 9.711 -3.898 1.00 95.69 174 VAL A CA 1
ATOM 1424 C C . VAL A 1 174 ? 4.319 10.291 -5.211 1.00 95.69 174 VAL A C 1
ATOM 1426 O O . VAL A 1 174 ? 4.570 9.545 -6.158 1.00 95.69 174 VAL A O 1
ATOM 1429 N N . TYR A 1 175 ? 4.579 11.600 -5.265 1.00 95.56 175 TYR A N 1
ATOM 1430 C CA . TYR A 1 175 ? 5.131 12.260 -6.450 1.00 95.56 175 TYR A CA 1
ATOM 1431 C C . TYR A 1 175 ? 6.489 11.682 -6.878 1.00 95.56 175 TYR A C 1
ATOM 1433 O O . TYR A 1 175 ? 6.702 11.396 -8.062 1.00 95.56 175 TYR A O 1
ATOM 1441 N N . ARG A 1 176 ? 7.407 11.452 -5.929 1.00 94.25 176 ARG A N 1
ATOM 1442 C CA . ARG A 1 176 ? 8.710 10.830 -6.224 1.00 94.25 176 ARG A CA 1
ATOM 1443 C C . ARG A 1 176 ? 8.549 9.419 -6.788 1.00 94.25 176 ARG A C 1
ATOM 1445 O O . ARG A 1 176 ? 9.232 9.071 -7.750 1.00 94.25 176 ARG A O 1
ATOM 1452 N N . ARG A 1 177 ? 7.628 8.618 -6.243 1.00 94.94 177 ARG A N 1
ATOM 1453 C CA . ARG A 1 177 ? 7.372 7.244 -6.717 1.00 94.94 177 ARG A CA 1
ATOM 1454 C C . ARG A 1 177 ? 6.730 7.217 -8.101 1.00 94.94 177 ARG A C 1
ATOM 1456 O O . ARG A 1 177 ? 7.164 6.438 -8.945 1.00 94.94 177 ARG A O 1
ATOM 1463 N N . ARG A 1 178 ? 5.785 8.121 -8.373 1.00 96.75 178 ARG A N 1
ATOM 1464 C CA . ARG A 1 178 ? 5.216 8.321 -9.715 1.00 96.75 178 ARG A CA 1
ATOM 1465 C C . ARG A 1 178 ? 6.288 8.690 -10.735 1.00 96.75 178 ARG A C 1
ATOM 1467 O O . ARG A 1 178 ? 6.362 8.066 -11.784 1.00 96.75 178 ARG A O 1
ATOM 1474 N N . THR A 1 179 ? 7.163 9.632 -10.387 1.00 96.12 179 THR A N 1
ATOM 1475 C CA . THR A 1 179 ? 8.277 10.050 -11.253 1.00 96.12 179 THR A CA 1
ATOM 1476 C C . THR A 1 179 ? 9.218 8.884 -11.565 1.00 96.12 179 THR A C 1
ATOM 1478 O O . THR A 1 179 ? 9.658 8.728 -12.699 1.00 96.12 179 THR A O 1
ATOM 1481 N N . MET A 1 180 ? 9.515 8.039 -10.573 1.00 94.94 180 MET A N 1
ATOM 1482 C CA . MET A 1 180 ? 10.325 6.838 -10.779 1.00 94.94 180 MET A CA 1
ATOM 1483 C C . MET A 1 180 ? 9.630 5.822 -11.693 1.00 94.94 180 MET A C 1
ATOM 1485 O O . MET A 1 180 ? 10.262 5.299 -12.607 1.00 94.94 180 MET A O 1
ATOM 1489 N N . LEU A 1 181 ? 8.338 5.564 -11.476 1.00 97.25 181 LEU A N 1
ATOM 1490 C CA . LEU A 1 181 ? 7.545 4.689 -12.339 1.00 97.25 181 LEU A CA 1
ATOM 1491 C C . LEU A 1 181 ? 7.543 5.188 -13.792 1.00 97.25 181 LEU A C 1
ATOM 1493 O O . LEU A 1 181 ? 7.733 4.395 -14.710 1.00 97.25 181 LEU A O 1
ATOM 1497 N N . ASP A 1 182 ? 7.354 6.493 -13.986 1.00 98.06 182 ASP A N 1
ATOM 1498 C CA . ASP A 1 182 ? 7.350 7.131 -15.302 1.00 98.06 182 ASP A CA 1
ATOM 1499 C C . ASP A 1 182 ? 8.715 6.992 -15.997 1.00 98.06 182 ASP A C 1
ATOM 1501 O O . ASP A 1 182 ? 8.774 6.574 -17.151 1.00 98.06 182 ASP A O 1
ATOM 1505 N N . ALA A 1 183 ? 9.819 7.216 -15.278 1.00 95.75 183 ALA A N 1
ATOM 1506 C CA . ALA A 1 183 ? 11.171 7.043 -15.817 1.00 95.75 183 ALA A CA 1
ATOM 1507 C C . ALA A 1 183 ? 11.504 5.582 -16.187 1.00 95.75 183 ALA A C 1
ATOM 1509 O O . ALA A 1 183 ? 12.247 5.335 -17.138 1.00 95.75 183 ALA A O 1
ATOM 1510 N N . LEU A 1 184 ? 10.970 4.606 -15.445 1.00 95.69 184 LEU A N 1
ATOM 1511 C CA . LEU A 1 184 ? 11.101 3.183 -15.780 1.00 95.69 184 LEU A CA 1
ATOM 1512 C C . LEU A 1 184 ? 10.280 2.837 -17.027 1.00 95.69 184 LEU A C 1
ATOM 1514 O O . LEU A 1 184 ? 10.768 2.124 -17.902 1.00 95.69 184 LEU A O 1
ATOM 1518 N N . ALA A 1 185 ? 9.068 3.384 -17.139 1.00 97.81 185 ALA A N 1
ATOM 1519 C CA . ALA A 1 185 ? 8.198 3.192 -18.294 1.00 97.81 185 ALA A CA 1
ATOM 1520 C C . ALA A 1 185 ? 8.782 3.798 -19.583 1.00 97.81 185 ALA A C 1
ATOM 1522 O O . ALA A 1 185 ? 8.673 3.193 -20.644 1.00 97.81 185 ALA A O 1
ATOM 1523 N N . GLU A 1 186 ? 9.457 4.948 -19.512 1.00 97.19 186 GLU A N 1
ATOM 1524 C CA . GLU A 1 186 ? 10.120 5.567 -20.673 1.00 97.19 186 GLU A CA 1
ATOM 1525 C C . GLU A 1 186 ? 11.210 4.680 -21.296 1.00 97.19 186 GLU A C 1
ATOM 1527 O O . GLU A 1 186 ? 11.459 4.753 -22.499 1.00 97.19 186 GLU A O 1
ATOM 1532 N N . LYS A 1 187 ? 11.852 3.832 -20.486 1.00 94.81 187 LYS A N 1
ATOM 1533 C CA . LYS A 1 187 ? 12.890 2.885 -20.924 1.00 94.81 187 LYS A CA 1
ATOM 1534 C C . LYS A 1 187 ? 12.319 1.513 -21.308 1.00 94.81 187 LYS A C 1
ATOM 1536 O O . LYS A 1 187 ? 13.062 0.658 -21.789 1.00 94.81 187 LYS A O 1
ATOM 1541 N N . ALA A 1 188 ? 11.034 1.276 -21.054 1.00 96.94 188 ALA A N 1
ATOM 1542 C CA . ALA A 1 188 ? 10.398 -0.025 -21.190 1.00 96.94 188 ALA A CA 1
ATOM 1543 C C . ALA A 1 188 ? 9.901 -0.282 -22.622 1.00 96.94 188 ALA A C 1
ATOM 1545 O O . ALA A 1 188 ? 9.384 0.603 -23.300 1.00 96.94 188 ALA A O 1
ATOM 1546 N N . GLY A 1 189 ? 10.016 -1.534 -23.071 1.00 98.06 189 GLY A N 1
ATOM 1547 C CA . GLY A 1 189 ? 9.340 -2.002 -24.283 1.00 98.06 189 GLY A CA 1
ATOM 1548 C C . GLY A 1 189 ? 7.856 -2.293 -24.038 1.00 98.06 189 GLY A C 1
ATOM 1549 O O . GLY A 1 189 ? 7.410 -2.397 -22.896 1.00 98.06 189 GLY A O 1
ATOM 1550 N N . GLU A 1 190 ? 7.088 -2.499 -25.109 1.00 98.00 190 GLU A N 1
ATOM 1551 C CA . GLU A 1 190 ? 5.631 -2.712 -25.035 1.00 98.00 190 GLU A CA 1
ATOM 1552 C C . GLU A 1 190 ? 5.224 -3.852 -24.088 1.00 98.00 190 GLU A C 1
ATOM 1554 O O . GLU A 1 190 ? 4.313 -3.687 -23.279 1.00 98.00 190 GLU A O 1
ATOM 1559 N N . ALA A 1 191 ? 5.942 -4.979 -24.123 1.00 98.44 191 ALA A N 1
ATOM 1560 C CA . ALA A 1 191 ? 5.654 -6.128 -23.264 1.00 98.44 191 ALA A CA 1
ATOM 1561 C C . ALA A 1 191 ? 5.786 -5.808 -21.762 1.00 98.44 191 ALA A C 1
ATOM 1563 O O . ALA A 1 191 ? 5.005 -6.311 -20.950 1.00 98.44 191 ALA A O 1
ATOM 1564 N N . GLU A 1 192 ? 6.752 -4.962 -21.401 1.00 98.44 192 GLU A N 1
ATOM 1565 C CA . GLU A 1 192 ? 6.968 -4.523 -20.023 1.00 98.44 192 GLU A CA 1
ATOM 1566 C C . GLU A 1 192 ? 5.908 -3.497 -19.608 1.00 98.44 192 GLU A C 1
ATOM 1568 O O . GLU A 1 192 ? 5.330 -3.613 -18.530 1.00 98.44 192 GLU A O 1
ATOM 1573 N N . LEU A 1 193 ? 5.555 -2.553 -20.486 1.00 98.75 193 LEU A N 1
ATOM 1574 C CA . LEU A 1 193 ? 4.458 -1.615 -20.228 1.00 98.75 193 LEU A CA 1
ATOM 1575 C C . LEU A 1 193 ? 3.128 -2.347 -19.995 1.00 98.75 193 LEU A C 1
ATOM 1577 O O . LEU A 1 193 ? 2.368 -1.990 -19.093 1.00 98.75 193 LEU A O 1
ATOM 1581 N N . ASP A 1 194 ? 2.854 -3.408 -20.752 1.00 98.69 194 ASP A N 1
ATOM 1582 C CA . ASP A 1 194 ? 1.668 -4.241 -20.553 1.00 98.69 194 ASP A CA 1
ATOM 1583 C C . ASP A 1 194 ? 1.716 -5.040 -19.248 1.00 98.69 194 ASP A C 1
ATOM 1585 O O . ASP A 1 194 ? 0.687 -5.214 -18.588 1.00 98.69 194 ASP A O 1
ATOM 1589 N N . LEU A 1 195 ? 2.896 -5.511 -18.835 1.00 98.69 195 LEU A N 1
ATOM 1590 C CA . LEU A 1 195 ? 3.084 -6.107 -17.513 1.00 98.69 195 LEU A CA 1
ATOM 1591 C C . LEU A 1 195 ? 2.777 -5.089 -16.410 1.00 98.69 195 LEU A C 1
ATOM 1593 O O . LEU A 1 195 ? 1.957 -5.380 -15.537 1.00 98.69 195 LEU A O 1
ATOM 1597 N N . MET A 1 196 ? 3.362 -3.893 -16.485 1.00 98.81 196 MET A N 1
ATOM 1598 C CA . MET A 1 196 ? 3.145 -2.805 -15.530 1.00 98.81 196 MET A CA 1
ATOM 1599 C C . MET A 1 196 ? 1.656 -2.444 -15.423 1.00 98.81 196 MET A C 1
ATOM 1601 O O . MET A 1 196 ? 1.121 -2.382 -14.315 1.00 98.81 196 MET A O 1
ATOM 1605 N N . ARG A 1 197 ? 0.949 -2.310 -16.557 1.00 98.81 197 ARG A N 1
ATOM 1606 C CA . ARG A 1 197 ? -0.514 -2.109 -16.587 1.00 98.81 197 ARG A CA 1
ATOM 1607 C C . ARG A 1 197 ? -1.257 -3.198 -15.826 1.00 98.81 197 ARG A C 1
ATOM 1609 O O . ARG A 1 197 ? -2.061 -2.903 -14.942 1.00 98.81 197 ARG A O 1
ATOM 1616 N N . ARG A 1 198 ? -0.977 -4.469 -16.131 1.00 98.69 198 ARG A N 1
ATOM 1617 C CA . ARG A 1 198 ? -1.635 -5.605 -15.465 1.00 98.69 198 ARG A CA 1
ATOM 1618 C C . ARG A 1 198 ? -1.394 -5.595 -13.958 1.00 98.69 198 ARG A C 1
ATOM 1620 O O . ARG A 1 198 ? -2.342 -5.820 -13.208 1.00 98.69 198 ARG A O 1
ATOM 1627 N N . ARG A 1 199 ? -0.165 -5.321 -13.512 1.00 98.75 199 ARG A N 1
ATOM 1628 C CA . ARG A 1 199 ? 0.175 -5.234 -12.083 1.00 98.75 199 ARG A CA 1
ATOM 1629 C C . ARG A 1 199 ? -0.572 -4.109 -11.384 1.00 98.75 199 ARG A C 1
ATOM 1631 O O . ARG A 1 199 ? -1.223 -4.366 -10.377 1.00 98.75 199 ARG A O 1
ATOM 1638 N N . TYR A 1 200 ? -0.578 -2.916 -11.966 1.00 98.88 200 TYR A N 1
ATOM 1639 C CA . TYR A 1 200 ? -1.300 -1.772 -11.412 1.00 98.88 200 TYR A CA 1
ATOM 1640 C C . TYR A 1 200 ? -2.806 -2.045 -11.272 1.00 98.88 200 TYR A C 1
ATOM 1642 O O . TYR A 1 200 ? -3.417 -1.744 -10.245 1.00 98.88 200 TYR A O 1
ATOM 1650 N N . ILE A 1 201 ? -3.423 -2.662 -12.284 1.00 98.88 201 ILE A N 1
ATOM 1651 C CA . ILE A 1 201 ? -4.852 -2.995 -12.244 1.00 98.88 201 ILE A CA 1
ATOM 1652 C C . ILE A 1 201 ? -5.154 -4.084 -11.210 1.00 98.88 201 ILE A C 1
ATOM 1654 O O . ILE A 1 201 ? -6.169 -3.991 -10.523 1.00 98.88 201 ILE A O 1
ATOM 1658 N N . ILE A 1 202 ? -4.308 -5.110 -11.082 1.00 98.88 202 ILE A N 1
ATOM 1659 C CA . ILE A 1 202 ? -4.502 -6.161 -10.072 1.00 98.88 202 ILE A CA 1
ATOM 1660 C C . ILE A 1 202 ? -4.379 -5.578 -8.664 1.00 98.88 202 ILE A C 1
ATOM 1662 O O . ILE A 1 202 ? -5.284 -5.786 -7.860 1.00 98.88 202 ILE A O 1
ATOM 1666 N N . SER A 1 203 ? -3.339 -4.795 -8.382 1.00 98.88 203 SER A N 1
ATOM 1667 C CA . SER A 1 203 ? -3.191 -4.152 -7.076 1.00 98.88 203 SER A CA 1
ATOM 1668 C C . SER A 1 203 ? -4.326 -3.179 -6.781 1.00 98.88 203 SER A C 1
ATOM 1670 O O . SER A 1 203 ? -4.859 -3.209 -5.685 1.00 98.88 203 SER A O 1
ATOM 1672 N N . SER A 1 204 ? -4.822 -2.419 -7.766 1.00 98.88 204 SER A N 1
ATOM 1673 C CA . SER A 1 204 ? -6.016 -1.577 -7.569 1.00 98.88 204 SER A CA 1
ATOM 1674 C C . SER A 1 204 ? -7.254 -2.392 -7.159 1.00 98.88 204 SER A C 1
ATOM 1676 O O . SER A 1 204 ? -8.063 -1.927 -6.360 1.00 98.88 204 SER A O 1
ATOM 1678 N N . LYS A 1 205 ? -7.427 -3.613 -7.688 1.00 98.88 205 LYS A N 1
ATOM 1679 C CA . LYS A 1 205 ? -8.515 -4.510 -7.258 1.00 98.88 205 LYS A CA 1
ATOM 1680 C C . LYS A 1 205 ? -8.296 -5.003 -5.833 1.00 98.88 205 LYS A C 1
ATOM 1682 O O . LYS A 1 205 ? -9.255 -5.048 -5.073 1.00 98.88 205 LYS A O 1
ATOM 1687 N N . TYR A 1 206 ? -7.062 -5.351 -5.478 1.00 98.88 206 TYR A N 1
ATOM 1688 C CA . TYR A 1 206 ? -6.749 -5.757 -4.115 1.00 98.88 206 TYR A CA 1
ATOM 1689 C C . TYR A 1 206 ? -6.908 -4.618 -3.110 1.00 98.88 206 TYR A C 1
ATOM 1691 O O . TYR A 1 206 ? -7.418 -4.883 -2.035 1.00 98.88 206 TYR A O 1
ATOM 1699 N N . GLU A 1 207 ? -6.594 -3.371 -3.468 1.00 98.75 207 GLU A N 1
ATOM 1700 C CA . GLU A 1 207 ? -6.909 -2.192 -2.649 1.00 98.75 207 GLU A CA 1
ATOM 1701 C C . GLU A 1 207 ? -8.405 -2.124 -2.334 1.00 98.75 207 GLU A C 1
ATOM 1703 O O . GLU A 1 207 ? -8.793 -2.026 -1.176 1.00 98.75 207 GLU A O 1
ATOM 1708 N N . PHE A 1 208 ? -9.268 -2.255 -3.349 1.00 98.88 208 PHE A N 1
ATOM 1709 C CA . PHE A 1 208 ? -10.715 -2.333 -3.126 1.00 98.88 208 PHE A CA 1
ATOM 1710 C C . PHE A 1 208 ? -11.088 -3.489 -2.189 1.00 98.88 208 PHE A C 1
ATOM 1712 O O . PHE A 1 208 ? -11.829 -3.292 -1.227 1.00 98.88 208 PHE A O 1
ATOM 1719 N N . MET A 1 209 ? -10.544 -4.682 -2.437 1.00 98.88 209 MET A N 1
ATOM 1720 C CA . MET A 1 209 ? -10.807 -5.850 -1.597 1.00 98.88 209 MET A CA 1
ATOM 1721 C C . MET A 1 209 ? -10.262 -5.687 -0.170 1.00 98.88 209 MET A C 1
ATOM 1723 O O . MET A 1 209 ? -10.828 -6.266 0.747 1.00 98.88 209 MET A O 1
ATOM 1727 N N . PHE A 1 210 ? -9.214 -4.892 0.049 1.00 98.88 210 PHE A N 1
ATOM 1728 C CA . PHE A 1 210 ? -8.658 -4.610 1.373 1.00 98.88 210 PHE A CA 1
ATOM 1729 C C . PHE A 1 210 ? -9.641 -3.795 2.229 1.00 98.88 210 PHE A C 1
ATOM 1731 O O . PHE A 1 210 ? -9.826 -4.063 3.418 1.00 98.88 210 PHE A O 1
ATOM 1738 N N . TRP A 1 211 ? -10.354 -2.848 1.618 1.00 98.75 211 TRP A N 1
ATOM 1739 C CA . TRP A 1 211 ? -11.448 -2.144 2.291 1.00 98.75 211 TRP A CA 1
ATOM 1740 C C . TRP A 1 211 ? -12.641 -3.066 2.552 1.00 98.75 211 TRP A C 1
ATOM 1742 O O . TRP A 1 211 ? -13.213 -3.036 3.643 1.00 98.75 211 TRP A O 1
ATOM 1752 N N . GLU A 1 212 ? -12.989 -3.916 1.584 1.00 98.81 212 GLU A N 1
ATOM 1753 C CA . GLU A 1 212 ? -14.096 -4.873 1.698 1.00 98.81 212 GLU A CA 1
ATOM 1754 C C . GLU A 1 212 ? -13.831 -5.915 2.799 1.00 98.81 212 GLU A C 1
ATOM 1756 O O . GLU A 1 212 ? -14.698 -6.175 3.636 1.00 98.81 212 GLU A O 1
ATOM 1761 N N . MET A 1 213 ? -12.616 -6.475 2.858 1.00 98.75 213 MET A N 1
ATOM 1762 C CA . MET A 1 213 ? -12.242 -7.468 3.868 1.00 98.75 213 MET A CA 1
ATOM 1763 C C . MET A 1 213 ? -12.289 -6.853 5.270 1.00 98.75 213 MET A C 1
ATOM 1765 O O . MET A 1 213 ? -12.765 -7.491 6.206 1.00 98.75 213 MET A O 1
ATOM 1769 N N . ALA A 1 214 ? -11.851 -5.598 5.419 1.00 98.75 214 ALA A N 1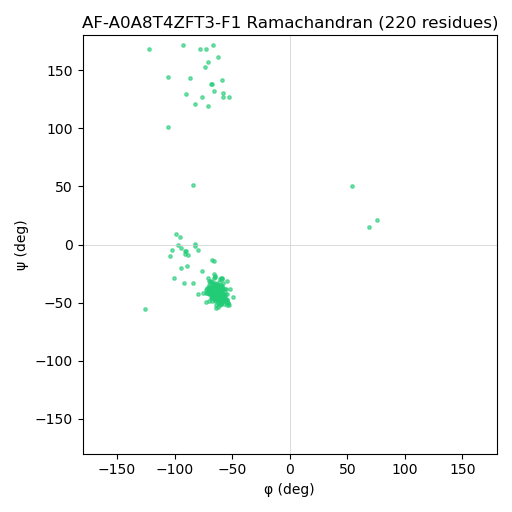
ATOM 1770 C CA . ALA A 1 214 ? -1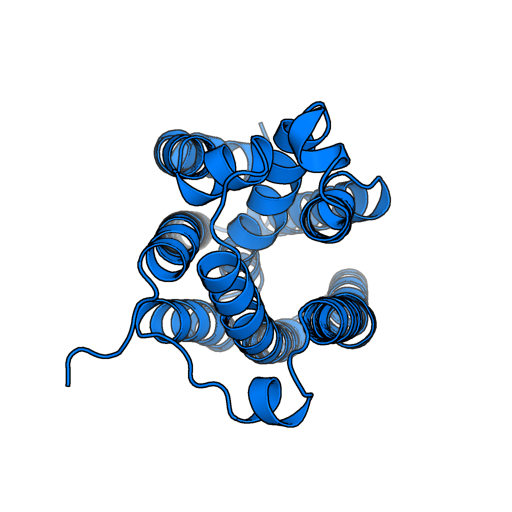1.890 -4.908 6.699 1.00 98.75 214 ALA A CA 1
ATOM 1771 C C . ALA A 1 214 ? -13.320 -4.577 7.124 1.00 98.75 214 ALA A C 1
ATOM 1773 O O . ALA A 1 214 ? -13.675 -4.686 8.298 1.00 98.75 214 ALA A O 1
ATOM 1774 N N . TYR A 1 215 ? -14.168 -4.213 6.164 1.00 98.75 215 TYR A N 1
ATOM 1775 C CA . TYR A 1 215 ? -15.558 -3.897 6.442 1.00 98.75 215 TYR A CA 1
ATOM 1776 C C . TYR A 1 215 ? -16.380 -5.124 6.838 1.00 98.75 215 TYR A C 1
ATOM 1778 O O . TYR A 1 215 ? -17.301 -4.994 7.647 1.00 98.75 215 TYR A O 1
ATOM 1786 N N . ASN A 1 216 ? -16.038 -6.300 6.316 1.00 98.56 216 ASN A N 1
ATOM 1787 C CA . ASN A 1 216 ? -16.720 -7.556 6.627 1.00 98.56 216 ASN A CA 1
ATOM 1788 C C . ASN A 1 216 ? -16.028 -8.396 7.706 1.00 98.56 216 ASN A C 1
ATOM 1790 O O . ASN A 1 216 ? -16.557 -9.448 8.051 1.00 98.56 216 ASN A O 1
ATOM 1794 N N . LEU A 1 217 ? -14.893 -7.937 8.252 1.00 98.44 217 LEU A N 1
ATOM 1795 C CA . LEU A 1 217 ? -14.073 -8.694 9.207 1.00 98.44 217 LEU A CA 1
ATOM 1796 C C . LEU A 1 217 ? -13.702 -10.079 8.645 1.00 98.44 217 LEU A C 1
ATOM 1798 O O . LEU A 1 217 ? -13.951 -11.102 9.273 1.00 98.44 217 LEU A O 1
ATOM 1802 N N . GLU A 1 218 ? -13.182 -10.107 7.416 1.00 98.69 218 GLU A N 1
ATOM 1803 C CA . GLU A 1 218 ? -12.972 -11.341 6.653 1.00 98.69 218 GLU A CA 1
ATOM 1804 C C . GLU A 1 218 ? -12.058 -12.340 7.378 1.00 98.69 218 GLU A C 1
ATOM 1806 O O . GLU A 1 218 ? -10.902 -12.054 7.695 1.00 98.69 218 GLU A O 1
ATOM 1811 N N . GLU A 1 219 ? -12.553 -13.565 7.531 1.00 97.25 219 GLU A N 1
ATOM 1812 C CA . GLU A 1 219 ? -11.794 -14.706 8.033 1.00 97.25 219 GLU A CA 1
ATOM 1813 C C . GLU A 1 219 ? -11.791 -15.851 7.015 1.00 97.25 219 GLU A C 1
ATOM 1815 O O . GLU A 1 219 ? -12.528 -15.858 6.025 1.00 97.25 219 GLU A O 1
ATOM 1820 N N . TRP A 1 220 ? -10.934 -16.843 7.254 1.00 96.75 220 TRP A N 1
ATOM 1821 C CA . TRP A 1 220 ? -10.942 -18.074 6.472 1.00 96.75 220 TRP A CA 1
ATOM 1822 C C . TRP A 1 220 ? -12.251 -18.841 6.730 1.00 96.75 220 TRP A C 1
ATOM 1824 O O . TRP A 1 220 ? -12.611 -19.031 7.888 1.00 96.75 220 TRP A O 1
ATOM 1834 N N . PRO A 1 221 ? -12.963 -19.317 5.693 1.00 94.38 221 PRO A N 1
ATOM 1835 C CA . PRO A 1 221 ? -14.264 -19.966 5.854 1.00 94.38 221 PRO A CA 1
ATOM 1836 C C . PRO A 1 221 ? -14.125 -21.462 6.201 1.00 94.38 221 PRO A C 1
ATOM 1838 O O . PRO A 1 221 ? -14.697 -22.308 5.509 1.00 94.38 221 PRO A O 1
ATOM 1841 N N . ILE A 1 222 ? -13.317 -21.798 7.215 1.00 91.56 222 ILE A N 1
ATOM 1842 C CA . ILE A 1 222 ? -13.019 -23.176 7.654 1.00 91.56 222 ILE A CA 1
ATOM 1843 C C . ILE A 1 222 ? -12.926 -23.302 9.172 1.00 91.56 222 ILE A C 1
ATOM 1845 O O . ILE A 1 222 ? -12.440 -22.351 9.819 1.00 91.56 222 ILE A O 1
#

pLDDT: mean 96.27, std 2.75, range [82.5, 98.88]

Solvent-accessible surface area (backbone atoms only — not comparable to full-atom values): 11566 Å² total; per-residue (Å²): 132,55,60,55,56,50,50,53,59,75,36,37,74,52,51,54,49,43,68,68,28,65,58,53,49,27,42,35,60,53,64,49,58,64,67,38,52,54,47,35,53,48,47,48,55,56,46,51,58,48,48,45,51,21,48,53,51,32,40,74,70,50,81,51,69,71,59,31,50,54,40,52,52,46,42,49,43,45,62,70,43,52,49,50,52,49,52,51,52,37,44,78,71,72,46,52,76,62,60,55,72,68,54,74,72,30,63,64,56,48,53,44,47,49,51,46,36,50,29,21,72,74,44,54,66,49,31,26,45,27,33,48,44,37,66,58,47,48,45,32,59,48,13,57,66,45,70,78,34,68,45,16,66,72,32,70,67,58,32,58,59,44,50,57,29,54,30,71,69,43,50,53,49,41,51,52,52,43,52,50,44,32,58,42,51,74,74,45,53,71,72,51,50,52,46,18,49,52,29,28,50,51,33,37,51,41,55,38,46,53,49,50,37,22,64,67,66,50,63,70,97,120

Secondary structure (DSSP, 8-state):
--HHHHHHHHTHHHHHHHHT-HHHHHHHTT-S-HHHHHHHHHHHHHHHHHHHHHHHHHHTT--SHHHHHHHHHHHHHIIIIIHHHHHHHHHHTT--HHHHHH----HHHHHHHHHHHHHHHHS-HHHHHHHHHHHHHHHHHHHHHHTT-TTGGG-HHHHHHHHHHTSHHHHHHHHHHHHHHHHHHHT--HHHHHHHHHHHHHHHHHHHHHHHHHHHT-----